Protein AF-A0A0R1XTF1-F1 (afdb_monomer)

Secondary structure (DSSP, 8-state):
--EEEHHHHHHHHHTT-SEEEEEEEEHHHHHHH-HHHHHHHHHHHHHHHHHTT--EEEEEEEESSS-EEEEEEEESSS--GGGGGGGGGTS-TT-EEE-EEEEEEEETTTSTTSEEEEEEEEHHHHHH-HHHHHHHHHHHHHHHHHHHHHTTTHHHHHHHHHHHHHHHHHHHHT------------------------------------------------------------------------

Foldseek 3Di:
DLKDQLLVLLVCLVVVVAAEAEDEDEPVCCVVVNPLVVCVVVLVSCLVCLVVSGWYWHWYFYDDLWTKIKIKTWDQDQDDSVVSVCCVVPDDNRDMGFIWIKIWMATQQLALVSIDIDTLGTSVCCVVPVPSSSVSNRVVVRVSSVRCVVCRCVSVVVNVVVVVVVVVVVVVVVDDDDDDDDDDDDDDDDDDDDDDDDDDDDDDDDDDDDDDDDDDDDDDDDDDDDDDDDDDDDDDDDDDDDDDDD

Mean predicted aligned error: 17.08 Å

Sequence (246 aa):
MMDIKVQDFVDRIEANTYTHFEATKSDAVANKDGIEALLTPALAAISEAVATGHLAQAKLVLTGKANVVYRLETGVVNLPFENTKKVFQFYDLEETVPVRIYLITEAEDLNASGFRIDEMGTADDLMTNEAAVAAKINAQASEQWTYVNAHLGEVAAAKEKAAAAFKAKQAAAKKTPAKKTTAKRTTTRRKATARKATTAAKKTTTAAAKRTTTAKKPTTAATKRSTAAKKTTTTRRTTAAKKSTN

Nearest PDB structures (foldseek):
  8sbm-assembly2_B  TM=3.461E-01  e=1.844E-01  Mycobacterium tuberculosis
  8sbm-assembly1_A  TM=3.530E-01  e=2.792E-01  Mycobacterium tuberculosis
  3zxo-assembly1_A  TM=2.551E-01  e=1.957E-01  Mycobacterium tuberculosis H37Rv
  4r3a-assembly2_B  TM=2.372E-01  e=5.086E+00  Erythrobacter litoralis HTCC2594

Radius of gyration: 35.21 Å; Cα contacts (8 Å, |Δi|>4): 294; chains: 1; bounding box: 86×88×100 Å

Organism: NCBI:txid1423734

pLDDT: mean 72.95, std 24.66, range [28.72, 95.81]

Solvent-accessible surface area (backbone atoms only — not comparable to full-atom values): 15444 Å² total; per-residue (Å²): 124,56,62,41,40,42,45,59,54,43,52,30,59,77,66,65,61,50,51,80,44,79,47,80,48,43,37,71,52,38,75,71,66,35,53,49,64,69,43,46,67,40,51,50,53,43,51,54,23,49,77,70,75,44,43,27,40,22,36,41,38,30,43,65,94,61,53,38,36,44,33,40,34,57,28,79,57,104,59,59,78,94,49,43,89,54,47,69,83,79,44,58,55,87,40,73,45,60,33,25,34,33,44,35,41,36,23,63,36,68,43,100,80,19,63,50,76,45,82,58,46,41,44,48,46,41,76,74,39,42,68,61,38,52,49,53,47,36,52,51,52,44,52,49,50,51,49,28,67,74,33,65,62,51,44,52,53,49,50,51,54,51,52,50,52,50,52,51,53,55,56,54,71,72,66,72,83,82,81,82,86,78,84,88,84,87,86,76,90,88,81,89,82,85,90,82,90,83,91,86,87,81,89,87,78,90,80,91,81,88,87,91,85,85,87,87,82,81,90,82,86,89,80,85,88,81,86,84,86,82,89,78,91,81,84,88,78,88,81,92,83,85,90,76,89,133

Structure (mmCIF, N/CA/C/O backbone):
data_AF-A0A0R1XTF1-F1
#
_entry.id   AF-A0A0R1XTF1-F1
#
loop_
_atom_site.group_PDB
_atom_site.id
_atom_site.type_symbol
_atom_site.label_atom_id
_atom_site.label_alt_id
_atom_site.label_comp_id
_atom_site.label_asym_id
_atom_site.label_entity_id
_atom_site.label_seq_id
_atom_site.pdbx_PDB_ins_code
_atom_site.Cartn_x
_atom_site.Cartn_y
_atom_site.Cartn_z
_atom_site.occupancy
_atom_site.B_iso_or_equiv
_atom_site.auth_seq_id
_atom_site.auth_comp_id
_atom_site.auth_asym_id
_atom_site.auth_atom_id
_atom_site.pdbx_PDB_model_num
ATOM 1 N N . MET A 1 1 ? -9.728 10.255 12.999 1.00 65.62 1 MET A N 1
ATOM 2 C CA . MET A 1 1 ? -9.157 8.982 13.451 1.00 65.62 1 MET A CA 1
ATOM 3 C C . MET A 1 1 ? -9.980 7.824 12.965 1.00 65.62 1 MET A C 1
ATOM 5 O O . MET A 1 1 ? -11.063 7.560 13.480 1.00 65.62 1 MET A O 1
ATOM 9 N N . MET A 1 2 ? -9.495 7.202 11.890 1.00 86.56 2 MET A N 1
ATOM 10 C CA . MET A 1 2 ? -9.940 5.871 11.494 1.00 86.56 2 MET A CA 1
ATOM 11 C C . MET A 1 2 ? -9.304 4.851 12.442 1.00 86.56 2 MET A C 1
ATOM 13 O O . MET A 1 2 ? -8.162 4.430 12.254 1.00 86.56 2 MET A O 1
ATOM 17 N N . ASP A 1 3 ? -10.071 4.465 13.456 1.00 91.31 3 ASP A N 1
ATOM 18 C CA . ASP A 1 3 ? -9.702 3.426 14.409 1.00 91.31 3 ASP A CA 1
ATOM 19 C C . ASP A 1 3 ? -10.528 2.167 14.151 1.00 91.31 3 ASP A C 1
ATOM 21 O O . ASP A 1 3 ? -11.677 2.231 13.699 1.00 91.31 3 ASP A O 1
ATOM 25 N N . ILE A 1 4 ? -9.951 1.008 14.450 1.00 93.06 4 ILE A N 1
ATOM 26 C CA . ILE A 1 4 ? -10.622 -0.278 14.288 1.00 93.06 4 ILE A CA 1
ATOM 27 C C . ILE A 1 4 ? -10.375 -1.156 15.510 1.00 93.06 4 ILE A C 1
ATOM 29 O O . ILE A 1 4 ? -9.281 -1.177 16.078 1.00 93.06 4 ILE A O 1
ATOM 33 N N . LYS A 1 5 ? -11.408 -1.892 15.924 1.00 94.38 5 LYS A N 1
ATOM 34 C CA . LYS A 1 5 ? -11.250 -2.951 16.917 1.00 94.38 5 LYS A CA 1
ATOM 35 C C . LYS A 1 5 ? -10.380 -4.053 16.316 1.00 94.38 5 LYS A C 1
ATOM 37 O O . LYS A 1 5 ? -10.623 -4.471 15.183 1.00 94.38 5 LYS A O 1
ATOM 42 N N . VAL A 1 6 ? -9.398 -4.549 17.062 1.00 93.06 6 VAL A N 1
ATOM 43 C CA . VAL A 1 6 ? -8.464 -5.569 16.559 1.00 93.06 6 VAL A CA 1
ATOM 44 C C . VAL A 1 6 ? -9.205 -6.823 16.086 1.00 93.06 6 VAL A C 1
ATOM 46 O O . VAL A 1 6 ? -8.893 -7.338 15.015 1.00 93.06 6 VAL A O 1
ATOM 49 N N . GLN A 1 7 ? -10.231 -7.273 16.816 1.00 93.31 7 GLN A N 1
ATOM 50 C CA . GLN A 1 7 ? -11.081 -8.382 16.369 1.00 93.31 7 GLN A CA 1
ATOM 51 C C . GLN A 1 7 ? -11.754 -8.092 15.018 1.00 93.31 7 GLN A C 1
ATOM 53 O O . GLN A 1 7 ? -11.663 -8.908 14.108 1.00 93.31 7 GLN A O 1
ATOM 58 N N . ASP A 1 8 ? -12.364 -6.913 14.853 1.00 93.31 8 ASP A N 1
ATOM 59 C CA . ASP A 1 8 ? -13.045 -6.537 13.608 1.00 93.31 8 ASP A CA 1
ATOM 60 C C . ASP A 1 8 ? -12.066 -6.457 12.429 1.00 93.31 8 ASP A C 1
ATOM 62 O O . ASP A 1 8 ? -12.423 -6.789 11.299 1.00 93.31 8 ASP A O 1
ATOM 66 N N . PHE A 1 9 ? -10.830 -6.015 12.674 1.00 93.62 9 PHE A N 1
ATOM 67 C CA . PHE A 1 9 ? -9.765 -6.025 11.673 1.00 93.62 9 PHE A CA 1
ATOM 68 C C . PHE A 1 9 ? -9.449 -7.452 11.212 1.00 93.62 9 PHE A C 1
ATOM 70 O O . PHE A 1 9 ? -9.419 -7.710 10.006 1.00 93.62 9 PHE A O 1
ATOM 77 N N . VAL A 1 10 ? -9.259 -8.380 12.158 1.00 93.06 10 VAL A N 1
ATOM 78 C CA . VAL A 1 10 ? -9.010 -9.794 11.847 1.00 93.06 10 VAL A CA 1
ATOM 79 C C . VAL A 1 10 ? -10.175 -10.382 11.058 1.00 93.06 10 VAL A C 1
ATOM 81 O O . VAL A 1 10 ? -9.961 -10.937 9.979 1.00 93.06 10 VAL A O 1
ATOM 84 N N . ASP A 1 11 ? -11.402 -10.186 11.537 1.00 93.94 11 ASP A N 1
ATOM 85 C CA . ASP A 1 11 ? -12.607 -10.748 10.927 1.00 93.94 11 ASP A CA 1
ATOM 86 C C . ASP A 1 11 ? -12.827 -10.221 9.503 1.00 93.94 11 ASP A C 1
ATOM 88 O O . ASP A 1 11 ? -13.146 -10.994 8.599 1.00 93.94 11 ASP A O 1
ATOM 92 N N . ARG A 1 12 ? -12.615 -8.918 9.261 1.00 93.19 12 ARG A N 1
ATOM 93 C CA . ARG A 1 12 ? -12.750 -8.325 7.918 1.00 93.19 12 ARG A CA 1
ATOM 94 C C . AR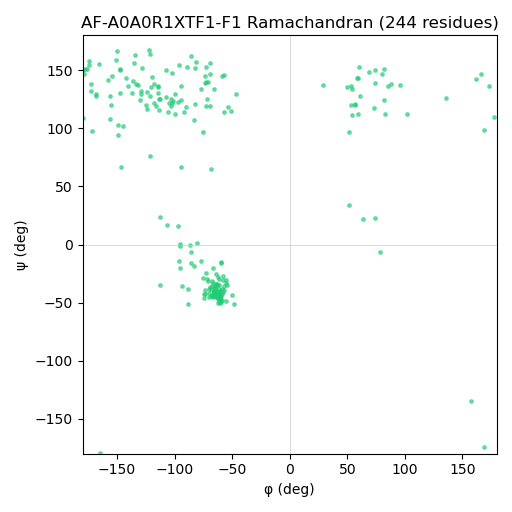G A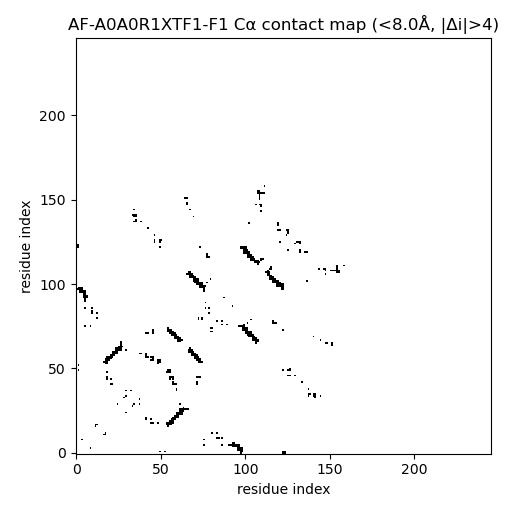 1 12 ? -11.722 -8.875 6.939 1.00 93.19 12 ARG A C 1
ATOM 96 O O . ARG A 1 12 ? -12.066 -9.087 5.778 1.00 93.19 12 ARG A O 1
ATOM 103 N N . ILE A 1 13 ? -10.489 -9.121 7.380 1.00 92.88 13 ILE A N 1
ATOM 104 C CA . ILE A 1 13 ? -9.458 -9.715 6.519 1.00 92.88 13 ILE A CA 1
ATOM 105 C C . ILE A 1 13 ? -9.784 -11.178 6.229 1.00 92.88 13 ILE A C 1
ATOM 107 O O . ILE A 1 13 ? -9.741 -11.587 5.071 1.00 92.88 13 ILE A O 1
ATOM 111 N N . GLU A 1 14 ? -10.182 -11.957 7.237 1.00 91.31 14 GLU A N 1
ATOM 112 C CA . GLU A 1 14 ? -10.575 -13.358 7.038 1.00 91.31 14 GLU A CA 1
ATOM 113 C C . GLU A 1 14 ? -11.816 -13.500 6.145 1.00 91.31 14 GLU A C 1
ATOM 115 O O . GLU A 1 14 ? -11.906 -14.429 5.339 1.00 91.31 14 GLU A O 1
ATOM 120 N N . ALA A 1 15 ? -12.746 -12.549 6.235 1.00 92.44 15 ALA A N 1
ATOM 121 C CA . ALA A 1 15 ? -13.929 -12.472 5.388 1.00 92.44 15 ALA A CA 1
ATOM 122 C C . ALA A 1 15 ? -13.665 -11.858 3.999 1.00 92.44 15 ALA A C 1
ATOM 124 O O . ALA A 1 15 ? -14.612 -11.707 3.227 1.00 92.44 15 ALA A O 1
ATOM 125 N N . ASN A 1 16 ? -12.424 -11.479 3.667 1.00 90.19 16 ASN A N 1
ATOM 126 C CA . ASN A 1 16 ? -12.067 -10.751 2.437 1.00 90.19 16 ASN A CA 1
ATOM 127 C C . ASN A 1 16 ? -12.915 -9.484 2.207 1.00 90.19 16 ASN A C 1
ATOM 129 O O . ASN A 1 16 ? -13.259 -9.130 1.081 1.00 90.19 16 ASN A O 1
ATOM 133 N N . THR A 1 17 ? -13.297 -8.809 3.291 1.00 90.88 17 THR A N 1
ATOM 134 C CA . THR A 1 17 ? -14.112 -7.588 3.279 1.00 90.88 17 THR A CA 1
ATOM 135 C C . THR A 1 17 ? -13.202 -6.361 3.317 1.00 90.88 17 THR A C 1
ATOM 137 O O . THR A 1 17 ? -13.141 -5.624 4.304 1.00 90.88 17 THR A O 1
ATOM 140 N N . TYR A 1 18 ? -12.455 -6.171 2.233 1.00 91.88 18 TYR A N 1
ATOM 141 C CA . TYR A 1 18 ? -11.556 -5.041 2.020 1.00 91.88 18 TYR A CA 1
ATOM 142 C C . TYR A 1 18 ? -11.440 -4.730 0.523 1.00 91.88 18 TYR A C 1
ATOM 144 O O . TYR A 1 18 ? -11.726 -5.575 -0.326 1.00 91.88 18 TYR A O 1
ATOM 152 N N . THR A 1 19 ? -11.036 -3.508 0.187 1.00 92.38 19 THR A N 1
ATOM 153 C CA . THR A 1 19 ? -10.822 -3.093 -1.202 1.00 92.38 19 THR A CA 1
ATOM 154 C C . THR A 1 19 ? -9.572 -3.768 -1.753 1.00 92.38 19 THR A C 1
ATOM 156 O O . THR A 1 19 ? -8.495 -3.630 -1.176 1.00 92.38 19 THR A O 1
ATOM 159 N N . HIS A 1 20 ? -9.705 -4.475 -2.877 1.00 93.25 20 HIS A N 1
ATOM 160 C CA . HIS A 1 20 ? -8.584 -5.108 -3.574 1.00 93.25 20 HIS A CA 1
ATOM 161 C C . HIS A 1 20 ? -8.266 -4.361 -4.864 1.00 93.25 20 HIS A C 1
ATOM 163 O O . HIS A 1 20 ? -9.136 -4.181 -5.718 1.00 93.25 20 HIS A O 1
ATOM 169 N N . PHE A 1 21 ? -7.009 -3.973 -5.028 1.00 93.19 21 PHE A N 1
ATOM 170 C CA . PHE A 1 21 ? -6.468 -3.481 -6.288 1.00 93.19 21 PHE A CA 1
ATOM 171 C C . PHE A 1 21 ? -5.267 -4.340 -6.668 1.00 93.19 21 PHE A C 1
ATOM 173 O O . PHE A 1 21 ? -4.373 -4.552 -5.855 1.00 93.19 21 PHE A O 1
ATOM 180 N N . GLU A 1 22 ? -5.210 -4.817 -7.907 1.00 94.12 22 GLU A N 1
ATOM 181 C CA . GLU A 1 22 ? -4.043 -5.535 -8.411 1.00 94.12 22 GLU A CA 1
ATOM 182 C C . GLU A 1 22 ? -3.710 -5.085 -9.827 1.00 94.12 22 GLU A C 1
ATOM 184 O O . GLU A 1 22 ? -4.567 -5.035 -10.709 1.00 94.12 22 GLU A O 1
ATOM 189 N N . ALA A 1 23 ? -2.440 -4.762 -10.043 1.00 91.56 23 ALA A N 1
ATOM 190 C CA . ALA A 1 23 ? -1.900 -4.420 -11.342 1.00 91.56 23 ALA A CA 1
ATOM 191 C C . ALA A 1 23 ? -0.614 -5.204 -11.587 1.00 91.56 23 ALA A C 1
ATOM 193 O O . ALA A 1 23 ? 0.256 -5.297 -10.724 1.00 91.56 23 ALA A O 1
ATOM 194 N N . THR A 1 24 ? -0.463 -5.725 -12.800 1.00 93.75 24 THR A N 1
ATOM 195 C CA . THR A 1 24 ? 0.790 -6.322 -13.264 1.00 93.75 24 THR A CA 1
ATOM 196 C C . THR A 1 24 ? 1.350 -5.484 -14.401 1.00 93.75 24 THR A C 1
ATOM 198 O O . THR A 1 24 ? 0.631 -5.134 -15.342 1.00 93.75 24 THR A O 1
ATOM 201 N N . LYS A 1 25 ? 2.629 -5.130 -14.303 1.00 91.81 25 LYS A N 1
ATOM 202 C CA . LYS A 1 25 ? 3.371 -4.346 -15.295 1.00 91.81 25 LYS A CA 1
ATOM 203 C C . LYS A 1 25 ? 4.728 -5.001 -15.547 1.00 91.81 25 LYS A C 1
ATOM 205 O O . LYS A 1 25 ? 5.181 -5.846 -14.775 1.00 91.81 25 LYS A O 1
ATOM 210 N N . SER A 1 26 ? 5.373 -4.632 -16.647 1.00 89.62 26 SER A N 1
ATOM 211 C CA . SER A 1 26 ? 6.742 -5.065 -16.923 1.00 89.62 26 SER A CA 1
ATOM 212 C C . SER A 1 26 ? 7.761 -4.085 -16.342 1.00 89.62 26 SER A C 1
ATOM 214 O O . SER A 1 26 ? 7.500 -2.882 -16.257 1.00 89.62 26 SER A O 1
ATOM 216 N N . ASP A 1 27 ? 8.954 -4.579 -16.024 1.00 85.62 27 ASP A N 1
ATOM 217 C CA . ASP A 1 27 ? 10.107 -3.764 -15.615 1.00 85.62 27 ASP A CA 1
ATOM 218 C C . ASP A 1 27 ? 10.459 -2.664 -16.637 1.00 85.62 27 ASP A C 1
ATOM 220 O O . ASP A 1 27 ? 10.805 -1.545 -16.266 1.00 85.62 27 ASP A O 1
ATOM 224 N N . ALA A 1 28 ? 10.292 -2.936 -17.933 1.00 85.69 28 ALA A N 1
ATOM 225 C CA . ALA A 1 28 ? 10.510 -1.964 -19.001 1.00 85.69 28 ALA A CA 1
ATOM 226 C C . ALA A 1 28 ? 9.573 -0.749 -18.898 1.00 85.69 28 ALA A C 1
ATOM 228 O O . ALA A 1 28 ? 9.982 0.367 -19.213 1.00 85.69 28 ALA A O 1
ATOM 229 N N . VAL A 1 29 ? 8.333 -0.956 -18.437 1.00 85.88 29 VAL A N 1
ATOM 230 C CA . VAL A 1 29 ? 7.366 0.130 -18.221 1.00 85.88 29 VAL A CA 1
ATOM 231 C C . VAL A 1 29 ? 7.765 0.920 -16.980 1.00 85.88 29 VAL A C 1
ATOM 233 O O . VAL A 1 29 ? 7.800 2.143 -17.031 1.00 85.88 29 VAL A O 1
ATOM 236 N N . ALA A 1 30 ? 8.167 0.240 -15.903 1.00 85.38 30 ALA A N 1
ATOM 237 C CA . ALA A 1 30 ? 8.673 0.896 -14.697 1.00 85.38 30 ALA A CA 1
ATOM 238 C C . ALA A 1 30 ? 9.914 1.768 -14.966 1.00 85.38 30 ALA A C 1
ATOM 240 O O . ALA A 1 30 ? 10.015 2.870 -14.435 1.00 85.38 30 ALA A O 1
ATOM 241 N N . ASN A 1 31 ? 10.824 1.321 -15.834 1.00 84.31 31 ASN A N 1
ATOM 242 C CA . ASN A 1 31 ? 12.019 2.083 -16.210 1.00 84.31 31 ASN A CA 1
ATOM 243 C C . ASN A 1 31 ? 11.725 3.287 -17.118 1.00 84.31 31 ASN A C 1
ATOM 245 O O . ASN A 1 31 ? 12.517 4.225 -17.155 1.00 84.31 31 ASN A O 1
ATOM 249 N N . LYS A 1 32 ? 10.619 3.255 -17.869 1.00 87.62 32 LYS A N 1
ATOM 250 C CA . LYS A 1 32 ? 10.216 4.338 -18.775 1.00 87.62 32 LYS A CA 1
ATOM 251 C C . LYS A 1 32 ? 9.358 5.382 -18.062 1.00 87.62 32 LYS A C 1
ATOM 253 O O . LYS A 1 32 ? 9.642 6.571 -18.166 1.00 87.62 32 LYS A O 1
ATOM 258 N N . ASP A 1 33 ? 8.315 4.925 -17.377 1.00 86.56 33 ASP A N 1
ATOM 259 C CA . ASP A 1 33 ? 7.262 5.778 -16.818 1.00 86.56 33 ASP A CA 1
ATOM 260 C C . ASP A 1 33 ? 7.517 6.115 -15.338 1.00 86.56 33 ASP A C 1
ATOM 262 O O . ASP A 1 33 ? 6.913 7.039 -14.796 1.00 86.56 33 ASP A O 1
ATOM 266 N N . GLY A 1 34 ? 8.433 5.392 -14.687 1.00 86.81 34 GLY A N 1
ATOM 267 C CA . GLY A 1 34 ? 8.727 5.519 -13.264 1.00 86.81 34 GLY A CA 1
ATOM 268 C C . GLY A 1 34 ? 7.745 4.743 -12.383 1.00 86.81 34 GLY A C 1
ATOM 269 O O . GLY A 1 34 ? 6.575 4.545 -12.710 1.00 86.81 34 GLY A O 1
ATOM 270 N N . ILE A 1 35 ? 8.223 4.309 -11.216 1.00 88.94 35 ILE A N 1
ATOM 271 C CA . ILE A 1 35 ? 7.420 3.552 -10.240 1.00 88.94 35 ILE A CA 1
ATOM 272 C C . ILE A 1 35 ? 6.265 4.388 -9.683 1.00 88.94 35 ILE A C 1
ATOM 274 O O . ILE A 1 35 ? 5.176 3.871 -9.449 1.00 88.94 35 ILE A O 1
ATOM 278 N N . GLU A 1 36 ? 6.479 5.690 -9.530 1.00 88.88 36 GLU A N 1
ATOM 279 C CA . GLU A 1 36 ? 5.507 6.635 -8.972 1.00 88.88 36 GLU A CA 1
ATOM 280 C C . GLU A 1 36 ? 4.224 6.698 -9.820 1.00 88.88 36 GLU A C 1
ATOM 282 O O . GLU A 1 36 ? 3.105 6.633 -9.300 1.00 88.88 36 GLU A O 1
ATOM 287 N N . ALA A 1 37 ? 4.375 6.727 -11.148 1.00 89.12 37 ALA A N 1
ATOM 288 C CA . ALA A 1 37 ? 3.250 6.704 -12.079 1.00 89.12 37 ALA A CA 1
ATOM 289 C C . ALA A 1 37 ? 2.466 5.384 -11.991 1.00 89.12 37 ALA A C 1
ATOM 291 O O . ALA A 1 37 ? 1.238 5.373 -12.081 1.00 89.12 37 ALA A O 1
ATOM 292 N N . LEU A 1 38 ? 3.162 4.265 -11.761 1.00 89.38 38 LEU A N 1
ATOM 293 C CA . LEU A 1 38 ? 2.540 2.946 -11.629 1.00 89.38 38 LEU A CA 1
ATOM 294 C C . LEU A 1 38 ? 1.829 2.745 -10.287 1.00 89.38 38 LEU A C 1
ATOM 296 O O . LEU A 1 38 ? 0.847 2.002 -10.232 1.00 89.38 38 LEU A O 1
ATOM 300 N N . LEU A 1 39 ? 2.292 3.411 -9.226 1.00 91.19 39 LEU A N 1
ATOM 301 C CA . LEU A 1 39 ? 1.670 3.380 -7.900 1.00 91.19 39 LEU A CA 1
ATOM 302 C C . LEU A 1 39 ? 0.502 4.356 -7.753 1.00 91.19 39 LEU A C 1
ATOM 304 O O . LEU A 1 39 ? -0.337 4.152 -6.883 1.00 91.19 39 LEU A O 1
ATOM 308 N N . THR A 1 40 ? 0.390 5.367 -8.614 1.00 91.88 40 THR A N 1
ATOM 309 C CA . THR A 1 40 ? -0.713 6.344 -8.592 1.00 91.88 40 THR A CA 1
ATOM 310 C C . THR A 1 40 ? -2.114 5.705 -8.486 1.00 91.88 40 THR A C 1
ATOM 312 O O . THR A 1 40 ? -2.858 6.083 -7.581 1.00 91.88 40 THR A O 1
ATOM 315 N N . PRO A 1 41 ? -2.506 4.714 -9.318 1.00 92.38 41 PRO A N 1
ATOM 316 C CA . PRO A 1 41 ? -3.820 4.078 -9.179 1.00 92.38 41 PRO A CA 1
ATOM 317 C C . PRO A 1 41 ? -3.961 3.246 -7.893 1.00 92.38 41 PRO A C 1
ATOM 319 O O . PRO A 1 41 ? -5.051 3.177 -7.332 1.00 92.38 41 PRO A O 1
ATOM 322 N N . ALA A 1 42 ? -2.871 2.649 -7.398 1.00 92.00 42 ALA A N 1
ATOM 323 C CA . ALA A 1 42 ? -2.871 1.922 -6.129 1.00 92.00 42 ALA A CA 1
ATOM 324 C C . ALA A 1 42 ? -3.088 2.875 -4.942 1.00 92.00 42 ALA A C 1
ATOM 326 O O . ALA A 1 42 ? -3.899 2.593 -4.064 1.00 92.00 42 ALA A O 1
ATOM 327 N N . LEU A 1 43 ? -2.414 4.028 -4.946 1.00 92.31 43 LEU A N 1
ATOM 328 C CA . LEU A 1 43 ? -2.576 5.083 -3.945 1.00 92.31 43 LEU A CA 1
ATOM 329 C C . LEU A 1 43 ? -3.999 5.641 -3.934 1.00 92.31 43 LEU A C 1
ATOM 331 O O . LEU A 1 43 ? -4.581 5.772 -2.860 1.00 92.31 43 LEU A O 1
ATOM 335 N N . ALA A 1 44 ? -4.578 5.894 -5.111 1.00 92.56 44 ALA A N 1
ATOM 336 C CA . ALA A 1 44 ? -5.960 6.352 -5.228 1.00 92.56 44 ALA A CA 1
ATOM 337 C C . ALA A 1 44 ? -6.951 5.348 -4.610 1.00 92.56 44 ALA A C 1
ATOM 339 O O . ALA A 1 44 ? -7.837 5.748 -3.861 1.00 92.56 44 ALA A O 1
ATOM 340 N N . ALA A 1 45 ? -6.757 4.044 -4.850 1.00 92.19 45 ALA A N 1
ATOM 341 C CA . ALA A 1 45 ? -7.603 3.000 -4.270 1.00 92.19 45 ALA A CA 1
ATOM 342 C C . ALA A 1 45 ? -7.503 2.934 -2.732 1.00 92.19 45 ALA A C 1
ATOM 344 O O . ALA A 1 45 ? -8.519 2.770 -2.057 1.00 92.19 45 ALA A O 1
ATOM 345 N N . ILE A 1 46 ? -6.296 3.085 -2.167 1.00 93.38 46 ILE A N 1
ATOM 346 C CA . ILE A 1 46 ? -6.108 3.151 -0.707 1.00 93.38 46 ILE A CA 1
ATOM 347 C C . ILE A 1 46 ? -6.747 4.422 -0.134 1.00 93.38 46 ILE A C 1
ATOM 349 O O . ILE A 1 46 ? -7.432 4.350 0.882 1.00 93.38 46 ILE A O 1
ATOM 353 N N . SER A 1 47 ? -6.548 5.569 -0.785 1.00 91.94 47 SER A N 1
ATOM 354 C CA . SER A 1 47 ? -7.100 6.860 -0.362 1.00 91.94 47 SER A CA 1
ATOM 355 C C . SER A 1 47 ? -8.627 6.841 -0.320 1.00 91.94 47 SER A C 1
ATOM 357 O O . SER A 1 47 ? -9.225 7.184 0.701 1.00 91.94 47 SER A O 1
ATOM 359 N N . GLU A 1 48 ? -9.268 6.322 -1.369 1.00 92.06 48 GLU A N 1
ATOM 360 C CA . GLU A 1 48 ? -10.723 6.159 -1.420 1.00 92.06 48 GLU A CA 1
ATOM 361 C C . GLU A 1 48 ? -11.236 5.207 -0.328 1.00 92.06 48 GLU A C 1
ATOM 363 O O . GLU A 1 48 ? -12.234 5.495 0.342 1.00 92.06 48 GLU A O 1
ATOM 368 N N . ALA A 1 49 ? -10.541 4.091 -0.097 1.00 92.12 49 ALA A N 1
ATOM 369 C CA . ALA A 1 49 ? -10.916 3.144 0.948 1.00 92.12 49 ALA A CA 1
ATOM 370 C C . ALA A 1 49 ? -10.792 3.751 2.352 1.00 92.12 49 ALA A C 1
ATOM 372 O O . ALA A 1 49 ? -11.717 3.643 3.155 1.00 92.12 49 ALA A O 1
ATOM 373 N N . VAL A 1 50 ? -9.697 4.460 2.634 1.00 91.25 50 VAL A N 1
ATOM 374 C CA . VAL A 1 50 ? -9.505 5.161 3.910 1.00 91.25 50 VAL A CA 1
ATOM 375 C C . VAL A 1 50 ? -10.574 6.240 4.101 1.00 91.25 50 VAL A C 1
ATOM 377 O O . VAL A 1 50 ? -11.187 6.310 5.166 1.00 91.25 50 VAL A O 1
ATOM 380 N N . ALA A 1 51 ? -10.882 7.021 3.060 1.00 90.00 51 ALA A N 1
ATOM 381 C CA . ALA A 1 51 ? -11.918 8.053 3.109 1.00 90.00 51 ALA A CA 1
ATOM 382 C C . ALA A 1 51 ? -13.326 7.492 3.382 1.00 90.00 51 ALA A C 1
ATOM 384 O O . ALA A 1 51 ? -14.167 8.173 3.970 1.00 90.00 51 ALA A O 1
ATOM 385 N N . THR A 1 52 ? -13.578 6.244 2.983 1.00 89.56 52 THR A N 1
ATOM 386 C CA . THR A 1 52 ? -14.844 5.529 3.210 1.00 89.56 52 THR A CA 1
ATOM 387 C C . THR A 1 52 ? -14.832 4.641 4.462 1.00 89.56 52 THR A C 1
ATOM 389 O O . THR A 1 52 ? -15.846 4.022 4.785 1.00 89.56 52 THR A O 1
ATOM 392 N N . GLY A 1 53 ? -13.724 4.602 5.213 1.00 88.19 53 GLY A N 1
ATOM 393 C CA . GLY A 1 53 ? -13.586 3.796 6.432 1.00 88.19 53 GLY A CA 1
ATOM 394 C C . GLY A 1 53 ? -13.433 2.290 6.177 1.00 88.19 53 GLY A C 1
ATOM 395 O O . GLY A 1 53 ? -13.724 1.471 7.058 1.00 88.19 53 GLY A O 1
ATOM 396 N N . HIS A 1 54 ? -12.986 1.910 4.981 1.00 89.94 54 HIS A N 1
ATOM 397 C CA . HIS A 1 54 ? -12.735 0.533 4.570 1.00 89.94 54 HIS A CA 1
ATOM 398 C C . HIS A 1 54 ? -11.241 0.190 4.600 1.00 89.94 54 HIS A C 1
ATOM 400 O O . HIS A 1 54 ? -10.378 1.026 4.346 1.00 89.94 54 HIS A O 1
ATOM 406 N N . LEU A 1 55 ? -10.936 -1.073 4.911 1.00 94.00 55 LEU A N 1
ATOM 407 C CA . LEU A 1 55 ? -9.584 -1.609 4.754 1.00 94.00 55 LEU A CA 1
ATOM 408 C C . LEU A 1 55 ? -9.289 -1.801 3.266 1.00 94.00 55 LEU A C 1
ATOM 410 O O . LEU A 1 55 ? -10.208 -2.058 2.484 1.00 94.00 55 LEU A O 1
ATOM 414 N N . ALA A 1 56 ? -8.020 -1.730 2.881 1.00 94.44 56 ALA A N 1
ATOM 415 C CA . ALA A 1 56 ? -7.606 -1.927 1.505 1.00 94.44 56 ALA A CA 1
ATOM 416 C C . ALA A 1 56 ? -6.229 -2.577 1.372 1.00 94.44 56 ALA A C 1
ATOM 418 O O . ALA A 1 56 ? -5.339 -2.395 2.205 1.00 94.44 56 ALA A O 1
ATOM 419 N N . GLN A 1 57 ? -6.084 -3.309 0.273 1.00 95.38 57 GLN A N 1
ATOM 420 C CA . GLN A 1 57 ? -4.850 -3.893 -0.219 1.00 95.38 57 GLN A CA 1
ATOM 421 C C . GLN A 1 57 ? -4.709 -3.527 -1.699 1.00 95.38 57 GLN A C 1
ATOM 423 O O . GLN A 1 57 ? -5.584 -3.821 -2.514 1.00 95.38 57 GLN A O 1
ATOM 428 N N . ALA A 1 58 ? -3.593 -2.904 -2.055 1.00 94.94 58 ALA A N 1
ATOM 429 C CA . ALA A 1 58 ? -3.258 -2.559 -3.425 1.00 94.94 58 ALA A CA 1
ATOM 430 C C . ALA A 1 58 ? -1.900 -3.157 -3.800 1.00 94.94 58 ALA A C 1
ATOM 432 O O . ALA A 1 58 ? -0.874 -2.817 -3.218 1.00 94.94 58 ALA A O 1
ATOM 433 N N . LYS A 1 59 ? -1.889 -4.059 -4.778 1.00 95.06 59 LYS A N 1
ATOM 434 C CA . LYS A 1 59 ? -0.728 -4.838 -5.202 1.00 95.06 59 LYS A CA 1
ATOM 435 C C . LYS A 1 59 ? -0.283 -4.433 -6.605 1.00 95.06 59 LYS A C 1
ATOM 437 O O . LYS A 1 59 ? -1.049 -4.508 -7.561 1.00 95.06 59 LYS A O 1
ATOM 442 N N . LEU A 1 60 ? 0.980 -4.057 -6.744 1.00 93.81 60 LEU A N 1
ATOM 443 C CA . LEU A 1 60 ? 1.653 -3.820 -8.014 1.00 93.81 60 LEU A CA 1
ATOM 444 C C . LEU A 1 60 ? 2.749 -4.872 -8.196 1.00 93.81 60 LEU A C 1
ATOM 446 O O . LEU A 1 60 ? 3.719 -4.912 -7.444 1.00 93.81 60 LEU A O 1
ATOM 450 N N . VAL A 1 61 ? 2.599 -5.715 -9.212 1.00 93.81 61 VAL A N 1
ATOM 451 C CA . VAL A 1 61 ? 3.578 -6.737 -9.589 1.00 93.81 61 VAL A CA 1
ATOM 452 C C . VAL A 1 61 ? 4.363 -6.248 -10.800 1.00 93.81 61 VAL A C 1
ATOM 454 O O . VAL A 1 61 ? 3.783 -5.988 -11.855 1.00 93.81 61 VAL A O 1
ATOM 457 N N . LEU A 1 62 ? 5.679 -6.157 -10.661 1.00 91.12 62 LEU A N 1
ATOM 458 C CA . LEU A 1 62 ? 6.615 -5.879 -11.742 1.00 91.12 62 LEU A CA 1
ATOM 459 C C . LEU A 1 62 ? 7.306 -7.173 -12.148 1.00 91.12 62 LEU A C 1
ATOM 461 O O . LEU A 1 62 ? 7.888 -7.865 -11.314 1.00 91.12 62 LEU A O 1
ATOM 465 N N . THR A 1 63 ? 7.221 -7.495 -13.435 1.00 89.00 63 THR A N 1
ATOM 466 C CA . THR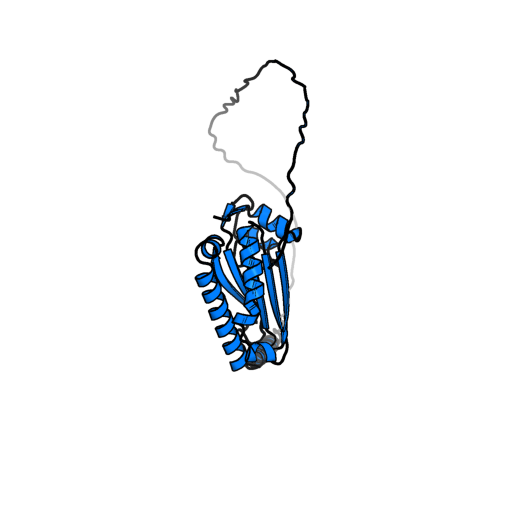 A 1 63 ? 7.801 -8.713 -14.014 1.00 89.00 63 THR A CA 1
ATOM 467 C C . THR A 1 63 ? 8.856 -8.369 -15.056 1.00 89.00 63 THR A C 1
ATOM 469 O O . THR A 1 63 ? 8.665 -7.454 -15.861 1.00 89.00 63 THR A O 1
ATOM 472 N N . GLY A 1 64 ? 9.972 -9.096 -15.056 1.00 83.69 64 GLY A N 1
ATOM 473 C CA . GLY A 1 64 ? 11.053 -8.883 -16.016 1.00 83.69 64 GLY A CA 1
ATOM 474 C C . GLY A 1 64 ? 12.393 -9.406 -15.515 1.00 83.69 64 GLY A C 1
ATOM 475 O O . GLY A 1 64 ? 12.467 -10.521 -15.001 1.00 83.69 64 GLY A O 1
ATOM 476 N N . LYS A 1 65 ? 13.456 -8.611 -15.676 1.00 79.44 65 LYS A N 1
ATOM 477 C CA . LYS A 1 65 ? 14.793 -8.922 -15.145 1.00 79.44 65 LYS A CA 1
ATOM 478 C C . LYS A 1 65 ? 14.812 -8.855 -13.620 1.00 79.44 65 LYS A C 1
ATOM 480 O O . LYS A 1 65 ? 15.349 -9.754 -12.986 1.00 79.44 65 LYS A O 1
ATOM 485 N N . ALA A 1 66 ? 14.200 -7.813 -13.060 1.00 78.12 66 ALA A N 1
ATOM 486 C CA . ALA A 1 66 ? 13.915 -7.691 -11.638 1.00 78.12 66 ALA A CA 1
ATOM 487 C C . ALA A 1 66 ? 12.431 -7.992 -11.408 1.00 78.12 66 ALA A C 1
ATOM 489 O O . ALA A 1 66 ? 11.568 -7.286 -11.933 1.00 78.12 66 ALA A O 1
ATOM 490 N N . ASN A 1 67 ? 12.131 -9.028 -10.624 1.00 87.81 67 ASN A N 1
ATOM 491 C CA . ASN A 1 67 ? 10.768 -9.285 -10.168 1.00 87.81 67 ASN A CA 1
ATOM 492 C C . ASN A 1 67 ? 10.570 -8.592 -8.822 1.00 87.81 67 ASN A C 1
ATOM 494 O O . ASN A 1 67 ? 11.214 -8.957 -7.837 1.00 87.81 67 ASN A O 1
ATOM 498 N N . VAL A 1 68 ? 9.699 -7.584 -8.800 1.00 91.44 68 VAL A N 1
ATOM 499 C CA . VAL A 1 68 ? 9.416 -6.777 -7.607 1.00 91.44 68 VAL A CA 1
ATOM 500 C C . VAL A 1 68 ? 7.914 -6.709 -7.397 1.00 91.44 68 VAL A C 1
ATOM 502 O O . VAL A 1 68 ? 7.162 -6.425 -8.327 1.00 91.44 68 VAL A O 1
ATOM 505 N N . VAL A 1 69 ? 7.466 -6.956 -6.174 1.00 93.94 69 VAL A N 1
ATOM 506 C CA . VAL A 1 69 ? 6.068 -6.820 -5.771 1.00 93.94 69 VAL A CA 1
ATOM 507 C C . VAL A 1 69 ? 5.980 -5.720 -4.730 1.00 93.94 69 VAL A C 1
ATOM 509 O O . VAL A 1 69 ? 6.560 -5.841 -3.657 1.00 93.94 69 VAL A O 1
ATOM 512 N N . TYR A 1 70 ? 5.222 -4.673 -5.031 1.00 94.06 70 TYR A N 1
ATOM 513 C CA . TYR A 1 70 ? 4.816 -3.668 -4.056 1.00 94.06 70 TYR A CA 1
ATOM 514 C C . TYR A 1 70 ? 3.388 -3.969 -3.609 1.00 94.06 70 TYR A C 1
ATOM 516 O O . TYR A 1 70 ? 2.499 -4.149 -4.441 1.00 94.06 70 TYR A O 1
ATOM 524 N N . ARG A 1 71 ? 3.143 -4.016 -2.305 1.00 95.38 71 ARG A N 1
ATOM 525 C CA . ARG A 1 71 ? 1.813 -4.113 -1.703 1.00 95.38 71 ARG A CA 1
ATOM 526 C C . ARG A 1 71 ? 1.625 -2.967 -0.725 1.00 95.38 71 ARG A C 1
ATOM 528 O O . ARG A 1 71 ? 2.373 -2.841 0.234 1.00 95.38 71 ARG A O 1
ATOM 535 N N . LEU A 1 72 ? 0.624 -2.138 -0.970 1.00 95.00 72 LEU A N 1
ATOM 536 C CA . LEU A 1 72 ? 0.141 -1.148 -0.023 1.00 95.00 72 LEU A CA 1
ATOM 537 C C . LEU A 1 72 ? -1.031 -1.749 0.740 1.00 95.00 72 LEU A C 1
ATOM 539 O O . LEU A 1 72 ? -1.992 -2.201 0.124 1.00 95.00 72 LEU A O 1
ATOM 543 N N . GLU A 1 73 ? -0.950 -1.768 2.064 1.00 95.00 73 GLU A N 1
ATOM 544 C CA . GLU A 1 73 ? -1.961 -2.378 2.929 1.00 95.00 73 GLU A CA 1
ATOM 545 C C . GLU A 1 73 ? -2.327 -1.444 4.082 1.00 95.00 73 GLU A C 1
ATOM 547 O O . GLU A 1 73 ? -1.457 -0.830 4.706 1.00 95.00 73 GLU A O 1
ATOM 552 N N . THR A 1 74 ? -3.620 -1.354 4.395 1.00 94.12 74 THR A N 1
ATOM 553 C CA . THR A 1 74 ? -4.095 -0.697 5.620 1.00 94.12 74 THR A CA 1
ATOM 554 C C . THR A 1 74 ? -4.020 -1.675 6.790 1.00 94.12 74 THR A C 1
ATOM 556 O O . THR A 1 74 ? -4.834 -2.590 6.870 1.00 94.12 74 THR A O 1
ATOM 559 N N . GLY A 1 75 ? -3.084 -1.503 7.712 1.00 93.38 75 GLY A N 1
ATOM 560 C CA . GLY A 1 75 ? -2.865 -2.420 8.831 1.00 93.38 75 GLY A CA 1
ATOM 561 C C . GLY A 1 75 ? -2.985 -1.744 10.189 1.00 93.38 75 GLY A C 1
ATOM 562 O O . GLY A 1 75 ? -2.967 -0.525 10.300 1.00 93.38 75 GLY A O 1
ATOM 563 N N . VAL A 1 76 ? -3.056 -2.549 11.244 1.00 93.12 76 VAL A N 1
ATOM 564 C CA . VAL A 1 76 ? -2.956 -2.062 12.634 1.00 93.12 76 VAL A CA 1
ATOM 565 C C . VAL A 1 76 ? -1.537 -2.173 13.196 1.00 93.12 76 VAL A C 1
ATOM 567 O O . VAL A 1 76 ? -1.184 -1.506 14.162 1.00 93.12 76 VAL A O 1
ATOM 570 N N . VAL A 1 77 ? -0.716 -3.027 12.588 1.00 92.75 77 VAL A N 1
ATOM 571 C CA . VAL A 1 77 ? 0.659 -3.329 12.990 1.00 92.75 77 VAL A CA 1
ATOM 572 C C . VAL A 1 77 ? 1.466 -3.701 11.753 1.00 92.75 77 VAL A C 1
ATOM 574 O O . VAL A 1 77 ? 0.897 -4.004 10.705 1.00 92.75 77 VAL A O 1
ATOM 577 N N . ASN A 1 78 ? 2.789 -3.727 11.893 1.00 92.31 78 ASN A N 1
ATOM 578 C CA . ASN A 1 78 ? 3.737 -4.147 10.870 1.00 92.31 78 ASN A CA 1
ATOM 579 C C . ASN A 1 78 ? 3.669 -5.665 10.569 1.00 92.31 78 ASN A C 1
ATOM 581 O O . ASN A 1 78 ? 4.599 -6.424 10.853 1.00 92.31 78 ASN A O 1
ATOM 585 N N . LEU A 1 79 ? 2.535 -6.116 10.039 1.00 91.00 79 LEU A N 1
ATOM 586 C CA . LEU A 1 79 ? 2.256 -7.479 9.602 1.00 91.00 79 LEU A CA 1
ATOM 587 C C . LEU A 1 79 ? 1.449 -7.420 8.298 1.00 91.00 79 LEU A C 1
ATOM 589 O O . LEU A 1 79 ? 0.488 -6.655 8.226 1.00 91.00 79 LEU A O 1
ATOM 593 N N . PRO A 1 80 ? 1.783 -8.251 7.298 1.00 91.69 80 PRO A N 1
ATOM 594 C CA . PRO A 1 80 ? 0.969 -8.365 6.096 1.00 91.69 80 PRO A CA 1
ATOM 595 C C . PRO A 1 80 ? -0.367 -9.039 6.423 1.00 91.69 80 PRO A C 1
ATOM 597 O O . PRO A 1 80 ? -0.442 -9.845 7.361 1.00 91.69 80 PRO A O 1
ATOM 600 N N . PHE A 1 81 ? -1.387 -8.799 5.598 1.00 91.19 81 PHE A N 1
ATOM 601 C CA . PHE A 1 81 ? -2.729 -9.379 5.770 1.00 91.19 81 PHE A CA 1
ATOM 602 C C . PHE A 1 81 ? -2.715 -10.911 5.842 1.00 91.19 81 PHE A C 1
ATOM 604 O O . PHE A 1 81 ? -3.468 -11.524 6.597 1.00 91.19 81 PHE A O 1
ATOM 611 N N . GLU A 1 82 ? -1.787 -11.547 5.128 1.00 89.31 82 GLU A N 1
ATOM 612 C CA . GLU A 1 82 ? -1.577 -13.000 5.165 1.00 89.31 82 GLU A CA 1
ATOM 613 C C . GLU A 1 82 ? -1.260 -13.529 6.575 1.00 89.31 82 GLU A C 1
ATOM 615 O O . GLU A 1 82 ? -1.545 -14.680 6.909 1.00 89.31 82 GLU A O 1
ATOM 620 N N . ASN A 1 83 ? -0.673 -12.683 7.424 1.00 91.25 83 ASN A N 1
ATOM 621 C CA . ASN A 1 83 ? -0.291 -13.001 8.794 1.00 91.25 83 ASN A CA 1
ATOM 622 C C . ASN A 1 83 ? -1.204 -12.339 9.838 1.00 91.25 83 ASN A C 1
ATOM 624 O O . ASN A 1 83 ? -0.841 -12.317 11.015 1.00 91.25 83 ASN A O 1
ATOM 628 N N . THR A 1 84 ? -2.394 -11.864 9.458 1.00 90.69 84 THR A N 1
ATOM 629 C CA . THR A 1 84 ? -3.348 -11.204 10.370 1.00 90.69 84 THR A CA 1
ATOM 630 C C . THR A 1 84 ? -3.707 -12.054 11.588 1.00 90.69 84 THR A C 1
ATOM 632 O O . THR A 1 84 ? -3.864 -11.539 12.693 1.00 90.69 84 THR A O 1
ATOM 635 N N . LYS A 1 85 ? -3.695 -13.383 11.450 1.00 89.50 85 LYS A N 1
ATOM 636 C CA . LYS A 1 85 ? -3.872 -14.302 12.582 1.00 89.50 85 LYS A CA 1
ATOM 637 C C . LYS A 1 85 ? -2.822 -14.152 13.675 1.00 89.50 85 LYS A C 1
ATOM 639 O O . LYS A 1 85 ? -3.035 -14.699 14.736 1.00 89.50 85 LYS A O 1
ATOM 644 N N . LYS A 1 86 ? -1.693 -13.475 13.456 1.00 92.19 86 LYS A N 1
ATOM 645 C CA . LYS A 1 86 ? -0.647 -13.249 14.471 1.00 92.19 86 LYS A CA 1
ATOM 646 C C . LYS A 1 86 ? -0.789 -11.905 15.186 1.00 92.19 86 LYS A C 1
ATOM 648 O O . LYS A 1 86 ? -0.001 -11.632 16.085 1.00 92.19 86 LYS A O 1
ATOM 653 N N . VAL A 1 87 ? -1.781 -11.086 14.831 1.00 90.00 87 VAL A N 1
ATOM 654 C CA . VAL A 1 87 ? -1.987 -9.753 15.426 1.00 90.00 87 VAL A CA 1
ATOM 655 C C . VAL A 1 87 ? -2.255 -9.830 16.933 1.00 90.00 87 VAL A C 1
ATOM 657 O O . VAL A 1 87 ? -1.801 -8.958 17.666 1.00 90.00 87 VAL A O 1
ATOM 660 N N . PHE A 1 88 ? -2.856 -10.920 17.425 1.00 89.50 88 PHE A N 1
ATOM 661 C CA . PHE A 1 88 ? -3.052 -11.155 18.865 1.00 89.50 88 PHE A CA 1
ATOM 662 C C . PHE A 1 88 ? -1.743 -11.214 19.677 1.00 89.50 88 PHE A C 1
ATOM 664 O O . PHE A 1 88 ? -1.771 -11.169 20.901 1.00 89.50 88 PHE A O 1
ATOM 671 N N . GLN A 1 89 ? -0.586 -11.380 19.023 1.00 91.69 89 GLN A N 1
ATOM 672 C CA . GLN A 1 89 ? 0.720 -11.349 19.693 1.00 91.69 89 GLN A CA 1
ATOM 673 C C . GLN A 1 89 ? 1.164 -9.919 20.029 1.00 91.69 89 GLN A C 1
ATOM 675 O O . GLN A 1 89 ? 2.110 -9.745 20.794 1.00 91.69 89 GLN A O 1
ATOM 680 N N . PHE A 1 90 ? 0.506 -8.919 19.437 1.00 91.38 90 PHE A N 1
ATOM 681 C CA . PHE A 1 90 ? 0.840 -7.503 19.558 1.00 91.38 90 PHE A CA 1
ATOM 682 C C . PHE A 1 90 ? -0.231 -6.712 20.307 1.00 91.38 90 PHE A C 1
ATOM 684 O O . PHE A 1 90 ? 0.125 -5.798 21.044 1.00 91.38 90 PHE A O 1
ATOM 691 N N . TYR A 1 91 ? -1.506 -7.072 20.138 1.00 91.75 91 TYR A N 1
ATOM 692 C CA . TYR A 1 91 ? -2.638 -6.368 20.738 1.00 91.75 91 TYR A CA 1
ATOM 693 C C . TYR A 1 91 ? -3.656 -7.320 21.354 1.00 91.75 91 TYR A C 1
ATOM 695 O O . TYR A 1 91 ? -3.805 -8.466 20.913 1.00 91.75 91 TYR A O 1
ATOM 703 N N . ASP A 1 92 ? -4.416 -6.801 22.316 1.00 91.88 92 ASP A N 1
ATOM 704 C CA . ASP A 1 92 ? -5.622 -7.466 22.793 1.00 91.88 92 ASP A CA 1
ATOM 705 C C . ASP A 1 92 ? -6.730 -7.362 21.730 1.00 91.88 92 ASP A C 1
ATOM 707 O O . ASP A 1 92 ? -6.933 -6.324 21.107 1.00 91.88 92 ASP A O 1
ATOM 711 N N . LEU A 1 93 ? -7.498 -8.436 21.522 1.00 89.50 93 LEU A N 1
ATOM 712 C CA . LEU A 1 93 ? -8.552 -8.480 20.489 1.00 89.50 93 LEU A CA 1
ATOM 713 C C . LEU A 1 93 ? -9.689 -7.472 20.736 1.00 89.50 93 LEU A C 1
ATOM 715 O O . LEU A 1 93 ? -10.377 -7.048 19.806 1.00 89.50 93 LEU A O 1
ATOM 719 N N . GLU A 1 94 ? -9.881 -7.089 21.997 1.00 91.25 94 GLU A N 1
ATOM 720 C CA . GLU A 1 94 ? -10.867 -6.096 22.422 1.00 91.25 94 GLU A CA 1
ATOM 721 C C . GLU A 1 94 ? -10.346 -4.653 22.341 1.00 91.25 94 GLU A C 1
ATOM 723 O O . GLU A 1 94 ? -11.117 -3.715 22.542 1.00 91.25 94 GLU A O 1
ATOM 728 N N . GLU A 1 95 ? -9.059 -4.466 22.044 1.00 93.75 95 GLU A N 1
ATOM 729 C CA . GLU A 1 95 ? -8.446 -3.150 21.916 1.00 93.75 95 GLU A CA 1
ATOM 730 C C . GLU A 1 95 ? -8.874 -2.469 20.609 1.00 93.75 95 GLU A C 1
ATOM 732 O O . GLU A 1 95 ? -9.049 -3.108 19.566 1.00 93.75 95 GLU A O 1
ATOM 737 N N . THR A 1 96 ? -9.033 -1.148 20.669 1.00 93.19 96 THR A N 1
ATOM 738 C CA . THR A 1 96 ? -9.266 -0.296 19.501 1.00 93.19 96 THR A CA 1
ATOM 739 C C . THR A 1 96 ? -7.983 0.455 19.198 1.00 93.19 96 THR A C 1
ATOM 741 O O . THR A 1 96 ? -7.474 1.182 20.051 1.00 93.19 96 THR A O 1
ATOM 744 N N . VAL A 1 97 ? -7.473 0.280 17.984 1.00 93.44 97 VAL A N 1
ATOM 745 C CA . VAL A 1 97 ? -6.167 0.791 17.563 1.00 93.44 97 VAL A CA 1
ATOM 746 C C . VAL A 1 97 ? -6.290 1.586 16.262 1.00 93.44 97 VAL A C 1
ATOM 748 O O . VAL A 1 97 ? -7.182 1.307 15.452 1.00 93.44 97 VAL A O 1
ATOM 751 N N . PRO A 1 98 ? -5.404 2.570 16.036 1.00 93.12 98 PRO A N 1
ATOM 752 C CA . PRO A 1 98 ? -5.442 3.375 14.827 1.00 93.12 98 PRO A CA 1
ATOM 753 C C . PRO A 1 98 ? -5.002 2.576 13.603 1.00 93.12 98 PRO A C 1
ATOM 755 O O . PRO A 1 98 ? -4.028 1.817 13.652 1.00 93.12 98 PRO A O 1
ATOM 758 N N . VAL A 1 99 ? -5.689 2.795 12.483 1.00 94.31 99 VAL A N 1
ATOM 759 C CA . VAL A 1 99 ? -5.315 2.212 11.191 1.00 94.31 99 VAL A CA 1
ATOM 760 C C . VAL A 1 99 ? -4.127 2.976 10.603 1.00 94.31 99 VAL A C 1
ATOM 762 O O . VAL A 1 99 ? -4.088 4.209 10.579 1.00 94.31 99 VAL A O 1
ATOM 765 N N . ARG A 1 100 ? -3.141 2.227 10.119 1.00 94.88 100 ARG A N 1
ATOM 766 C CA . ARG A 1 100 ? -1.895 2.693 9.505 1.00 94.88 100 ARG A CA 1
ATOM 767 C C . ARG A 1 100 ? -1.764 2.152 8.092 1.00 94.88 100 ARG A C 1
ATOM 769 O O . ARG A 1 100 ? -2.450 1.211 7.707 1.00 94.88 100 ARG A O 1
ATOM 776 N N . ILE A 1 101 ? -0.875 2.752 7.316 1.00 93.94 101 ILE A N 1
ATOM 777 C CA . ILE A 1 101 ? -0.602 2.375 5.932 1.00 93.94 101 ILE A CA 1
ATOM 778 C C . ILE A 1 101 ? 0.812 1.820 5.868 1.00 93.94 101 ILE A C 1
ATOM 780 O O . ILE A 1 101 ? 1.770 2.492 6.259 1.00 93.94 101 ILE A O 1
ATOM 784 N N . TYR A 1 102 ? 0.933 0.605 5.349 1.00 95.81 102 TYR A N 1
ATOM 785 C CA . TYR A 1 102 ? 2.194 -0.103 5.199 1.00 95.81 102 TYR A CA 1
ATOM 786 C C . TYR A 1 102 ? 2.518 -0.309 3.723 1.00 95.81 102 TYR A C 1
ATOM 788 O O . TYR A 1 102 ? 1.652 -0.695 2.940 1.00 95.81 102 TYR A O 1
ATOM 796 N N . LEU A 1 103 ? 3.777 -0.068 3.360 1.00 95.56 103 LEU A N 1
ATOM 797 C CA . LEU A 1 103 ? 4.357 -0.468 2.085 1.00 95.56 103 LEU A CA 1
ATOM 798 C C . LEU A 1 103 ? 5.156 -1.747 2.310 1.00 95.56 103 LEU A C 1
ATOM 800 O O . LEU A 1 103 ? 6.176 -1.742 2.992 1.00 95.56 103 LEU A O 1
ATOM 804 N N . ILE A 1 104 ? 4.681 -2.841 1.739 1.00 94.88 104 ILE A N 1
ATOM 805 C CA . ILE A 1 104 ? 5.339 -4.138 1.738 1.00 94.88 104 ILE A CA 1
ATOM 806 C C . ILE A 1 104 ? 5.995 -4.314 0.374 1.00 94.88 104 ILE A C 1
ATOM 808 O O . ILE A 1 104 ? 5.318 -4.267 -0.652 1.00 94.88 104 ILE A O 1
ATOM 812 N N . THR A 1 105 ? 7.296 -4.559 0.361 1.00 93.19 105 THR A N 1
ATOM 813 C CA . THR A 1 105 ? 8.059 -4.781 -0.865 1.00 93.19 105 THR A CA 1
ATOM 814 C C . THR A 1 105 ? 8.719 -6.143 -0.823 1.00 93.19 105 THR A C 1
ATOM 816 O O . THR A 1 105 ? 9.439 -6.479 0.122 1.00 93.19 105 THR A O 1
ATOM 819 N N . GLU A 1 106 ? 8.497 -6.916 -1.877 1.00 92.75 106 GLU A N 1
ATOM 820 C CA . GLU A 1 106 ? 9.125 -8.213 -2.088 1.00 92.75 106 GLU A CA 1
ATOM 821 C C . GLU A 1 106 ? 9.971 -8.162 -3.351 1.00 92.75 106 GLU A C 1
ATOM 823 O O . GLU A 1 106 ? 9.463 -7.877 -4.434 1.00 92.75 106 GLU A O 1
ATOM 828 N N . ALA A 1 107 ? 11.260 -8.448 -3.222 1.00 89.50 107 ALA A N 1
ATOM 829 C CA . ALA A 1 107 ? 12.145 -8.676 -4.356 1.00 89.50 107 ALA A CA 1
ATOM 830 C C . ALA A 1 107 ? 13.347 -9.490 -3.895 1.00 89.50 107 ALA A C 1
ATOM 832 O O . ALA A 1 107 ? 13.863 -9.259 -2.803 1.00 89.50 107 ALA A O 1
ATOM 833 N N . GLU A 1 108 ? 13.815 -10.418 -4.727 1.00 85.12 108 GLU A N 1
ATOM 834 C CA . GLU A 1 108 ? 14.916 -11.321 -4.374 1.00 85.12 108 GLU A CA 1
ATOM 835 C C . GLU A 1 108 ? 16.190 -10.565 -3.972 1.00 85.12 108 GLU A C 1
ATOM 837 O O . GLU A 1 108 ? 16.835 -10.928 -2.988 1.00 85.12 108 GLU A O 1
ATOM 842 N N . ASP A 1 109 ? 16.479 -9.463 -4.670 1.00 84.56 109 ASP A N 1
ATOM 843 C CA . ASP A 1 109 ? 17.657 -8.632 -4.432 1.00 84.56 109 ASP A CA 1
ATOM 844 C C . ASP A 1 109 ? 17.407 -7.405 -3.541 1.00 84.56 109 ASP A C 1
ATOM 846 O O . ASP A 1 109 ? 18.233 -6.498 -3.479 1.00 84.56 109 ASP A O 1
ATOM 850 N N . LEU A 1 110 ? 16.286 -7.355 -2.811 1.00 83.94 110 LEU A N 1
ATOM 851 C CA . LEU A 1 110 ? 16.018 -6.248 -1.884 1.00 83.94 110 LEU A CA 1
ATOM 852 C C . LEU A 1 110 ? 16.872 -6.336 -0.613 1.00 83.94 110 LEU A C 1
ATOM 854 O O . LEU A 1 110 ? 17.398 -5.341 -0.124 1.00 83.94 110 LEU A O 1
ATOM 858 N N . ASN A 1 111 ? 16.942 -7.532 -0.030 1.00 84.88 111 ASN A N 1
ATOM 859 C CA . ASN A 1 111 ? 17.709 -7.856 1.170 1.00 84.88 111 ASN A CA 1
ATOM 860 C C . ASN A 1 111 ? 17.839 -9.386 1.296 1.00 84.88 111 ASN A C 1
ATOM 862 O O . ASN A 1 111 ? 17.304 -10.139 0.489 1.00 84.88 111 ASN A O 1
ATOM 866 N N . ALA A 1 112 ? 18.501 -9.880 2.347 1.00 80.44 112 ALA A N 1
ATOM 867 C CA . ALA A 1 112 ? 18.693 -11.323 2.540 1.00 80.44 112 ALA A CA 1
ATOM 868 C C . ALA A 1 112 ? 17.377 -12.141 2.609 1.00 80.44 112 ALA A C 1
ATOM 870 O O . ALA A 1 112 ? 17.352 -13.317 2.214 1.00 80.44 112 ALA A O 1
ATOM 871 N N . SER A 1 113 ? 16.288 -11.544 3.113 1.00 85.50 113 SER A N 1
ATOM 872 C CA . SER A 1 113 ? 14.957 -12.167 3.162 1.00 85.50 113 SER A CA 1
ATOM 873 C C . SER A 1 113 ? 14.142 -11.982 1.881 1.00 85.50 113 SER A C 1
ATOM 875 O O . SER A 1 113 ? 13.179 -12.717 1.690 1.00 85.50 113 SER A O 1
ATOM 877 N N . GLY A 1 114 ? 14.527 -11.048 1.014 1.00 87.56 114 GLY A N 1
ATOM 878 C 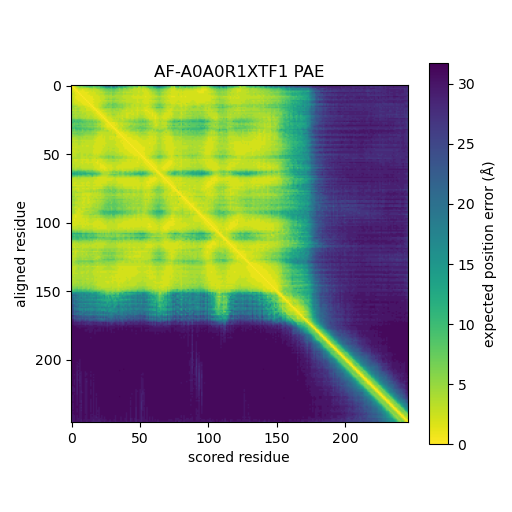CA . GLY A 1 114 ? 13.761 -10.583 -0.137 1.00 87.56 114 GLY A CA 1
ATOM 879 C C . GLY A 1 114 ? 12.436 -9.901 0.219 1.00 87.56 114 GLY A C 1
ATOM 880 O O . GLY A 1 114 ? 11.515 -9.894 -0.591 1.00 87.56 114 GLY A O 1
ATOM 881 N N . PHE A 1 115 ? 12.309 -9.391 1.448 1.00 91.75 115 PHE A N 1
ATOM 882 C CA . PHE A 1 115 ? 11.046 -8.915 2.019 1.00 91.75 115 PHE A CA 1
ATOM 883 C C . PHE A 1 115 ? 11.297 -7.750 2.978 1.00 91.75 115 PHE A C 1
ATOM 885 O O . PHE A 1 115 ? 12.158 -7.855 3.864 1.00 91.75 115 PHE A O 1
ATOM 892 N N . ARG A 1 116 ? 10.553 -6.654 2.813 1.00 93.00 116 ARG A N 1
ATOM 893 C CA . ARG A 1 116 ? 10.615 -5.450 3.652 1.00 93.00 116 ARG A CA 1
ATOM 894 C C . ARG A 1 116 ? 9.212 -4.881 3.840 1.00 93.00 116 ARG A C 1
ATOM 896 O O . ARG A 1 116 ? 8.411 -4.920 2.916 1.00 93.00 116 ARG A O 1
ATOM 903 N N . ILE A 1 117 ? 8.934 -4.349 5.026 1.00 94.50 117 ILE A N 1
ATOM 904 C CA . ILE A 1 117 ? 7.709 -3.601 5.302 1.00 94.50 117 ILE A CA 1
ATOM 905 C C . ILE A 1 117 ? 8.092 -2.271 5.941 1.00 94.50 117 ILE A C 1
ATOM 907 O O . ILE A 1 117 ? 8.840 -2.256 6.922 1.00 94.50 117 ILE A O 1
ATOM 911 N N . ASP A 1 118 ? 7.564 -1.180 5.402 1.00 94.56 118 ASP A N 1
ATOM 912 C CA . ASP A 1 118 ? 7.780 0.178 5.884 1.00 94.56 118 ASP A CA 1
ATOM 913 C C . ASP A 1 118 ? 6.441 0.825 6.266 1.00 94.56 118 ASP A C 1
ATOM 915 O O . ASP A 1 118 ? 5.446 0.719 5.548 1.00 94.56 118 ASP A O 1
ATOM 919 N N . GLU A 1 119 ? 6.405 1.510 7.411 1.00 94.38 119 GLU A N 1
ATOM 920 C CA . GLU A 1 119 ? 5.239 2.293 7.824 1.00 94.38 119 GLU A CA 1
ATOM 921 C C . GLU A 1 119 ? 5.246 3.663 7.142 1.00 94.38 119 GLU A C 1
ATOM 923 O O . GLU A 1 119 ? 6.162 4.485 7.305 1.00 94.38 119 GLU A O 1
ATOM 928 N N . MET A 1 120 ? 4.189 3.934 6.389 1.00 93.06 120 MET A N 1
ATOM 929 C CA . MET A 1 120 ? 4.101 5.117 5.545 1.00 93.06 120 MET A CA 1
ATOM 930 C C . MET A 1 120 ? 3.409 6.270 6.259 1.00 93.06 120 MET A C 1
ATOM 932 O O . MET A 1 120 ? 3.871 7.405 6.151 1.00 93.06 120 MET A O 1
ATOM 936 N N . GLY A 1 121 ? 2.418 5.970 7.089 1.00 91.75 121 GLY A N 1
ATOM 937 C CA . GLY A 1 121 ? 1.727 6.932 7.939 1.00 91.75 121 GLY A CA 1
ATOM 938 C C . GLY A 1 121 ? 0.473 6.319 8.543 1.00 91.75 121 GLY A C 1
ATOM 939 O O . GLY A 1 121 ? 0.206 5.126 8.374 1.00 91.75 121 GLY A O 1
ATOM 940 N N . THR A 1 122 ? -0.308 7.135 9.236 1.00 92.69 122 THR A N 1
ATOM 941 C CA . THR A 1 122 ? -1.645 6.754 9.699 1.00 92.69 122 THR A CA 1
ATOM 942 C C . THR A 1 122 ? -2.699 7.005 8.616 1.00 92.69 122 THR A C 1
ATOM 944 O O . THR A 1 122 ? -2.479 7.769 7.674 1.00 92.69 122 THR A O 1
ATOM 947 N N . ALA A 1 123 ? -3.868 6.381 8.754 1.00 90.38 123 ALA A N 1
ATOM 948 C CA . ALA A 1 123 ? -5.035 6.696 7.932 1.00 90.38 123 ALA A CA 1
ATOM 949 C C . ALA A 1 123 ? -5.416 8.187 8.035 1.00 90.38 123 ALA A C 1
ATOM 951 O O . ALA A 1 123 ? -5.765 8.810 7.037 1.00 90.38 123 ALA A O 1
ATOM 952 N N . ASP A 1 124 ? -5.257 8.788 9.216 1.00 90.38 124 ASP A N 1
ATOM 953 C CA . ASP A 1 124 ? -5.505 10.216 9.430 1.00 90.38 124 ASP A CA 1
ATOM 954 C C . ASP A 1 124 ? -4.495 11.116 8.711 1.00 90.38 124 ASP A C 1
ATOM 956 O O . ASP A 1 124 ? -4.884 12.153 8.165 1.00 90.38 124 ASP A O 1
ATOM 960 N N . ASP A 1 125 ? -3.219 10.720 8.665 1.00 91.56 125 ASP A N 1
ATOM 961 C CA . ASP A 1 125 ? -2.200 11.447 7.898 1.00 91.56 125 ASP A CA 1
ATOM 962 C C . ASP A 1 125 ? -2.549 11.453 6.408 1.00 91.56 125 ASP A C 1
ATOM 964 O O . ASP A 1 125 ? -2.388 12.478 5.747 1.00 91.56 125 ASP A O 1
ATOM 968 N N . LEU A 1 126 ? -3.081 10.339 5.889 1.00 89.19 126 LEU A N 1
ATOM 969 C CA . LEU A 1 126 ? -3.526 10.251 4.499 1.00 89.19 126 LEU A CA 1
ATOM 970 C C . LEU A 1 126 ? -4.728 11.166 4.233 1.00 89.19 126 LEU A C 1
ATOM 972 O O . LEU A 1 126 ? -4.752 11.842 3.212 1.00 89.19 126 LEU A O 1
ATOM 976 N N . MET A 1 127 ? -5.686 11.253 5.162 1.00 88.44 127 MET A N 1
ATOM 977 C CA . MET A 1 127 ? -6.841 12.153 5.022 1.00 88.44 127 MET A CA 1
ATOM 978 C C . MET A 1 127 ? -6.471 13.636 5.168 1.00 88.44 127 MET A C 1
ATOM 980 O O . MET A 1 127 ? -7.118 14.496 4.573 1.00 88.44 127 MET A O 1
ATOM 984 N N . THR A 1 128 ? -5.452 13.951 5.971 1.00 90.44 128 THR A N 1
ATOM 985 C CA . THR A 1 128 ? -5.054 15.338 6.268 1.00 90.44 128 THR A CA 1
ATOM 986 C C . THR A 1 128 ? -4.044 15.876 5.257 1.00 90.44 128 THR A C 1
ATOM 988 O O . THR A 1 128 ? -4.089 17.052 4.895 1.00 90.44 128 THR A O 1
ATOM 991 N N . ASN A 1 129 ? -3.110 15.035 4.810 1.00 90.44 129 ASN A N 1
ATOM 992 C CA . ASN A 1 129 ? -2.045 15.402 3.884 1.00 90.44 129 ASN A CA 1
ATOM 993 C C . ASN A 1 129 ? -1.682 14.227 2.966 1.00 90.44 129 ASN A C 1
ATOM 995 O O . ASN A 1 129 ? -0.569 13.690 2.998 1.00 90.44 129 ASN A O 1
ATOM 999 N N . GLU A 1 130 ? -2.636 13.862 2.111 1.00 89.94 130 GLU A N 1
ATOM 1000 C CA . GLU A 1 130 ? -2.495 12.790 1.124 1.00 89.94 130 GLU A CA 1
ATOM 1001 C C . GLU A 1 130 ? -1.213 12.931 0.296 1.00 89.94 130 GLU A C 1
ATOM 1003 O O . GLU A 1 130 ? -0.474 11.964 0.117 1.00 89.94 130 GLU A O 1
ATOM 1008 N N . ALA A 1 131 ? -0.900 14.153 -0.146 1.00 90.31 131 ALA A N 1
ATOM 1009 C CA . ALA A 1 131 ? 0.272 14.434 -0.965 1.00 90.31 131 ALA A CA 1
ATOM 1010 C C . ALA A 1 131 ? 1.589 14.071 -0.259 1.00 90.31 131 ALA A C 1
ATOM 1012 O O . ALA A 1 131 ? 2.486 13.516 -0.893 1.00 90.31 131 ALA A O 1
ATOM 1013 N N . ALA A 1 132 ? 1.716 14.338 1.045 1.00 91.50 132 ALA A N 1
ATOM 1014 C CA . ALA A 1 132 ? 2.923 13.996 1.795 1.00 91.50 132 ALA A CA 1
ATOM 1015 C C . ALA A 1 132 ? 3.079 12.481 1.987 1.00 91.50 132 ALA A C 1
ATOM 1017 O O . ALA A 1 132 ? 4.182 11.952 1.828 1.00 91.50 132 ALA A O 1
ATOM 1018 N N . VAL A 1 133 ? 1.986 11.772 2.289 1.00 92.00 133 VAL A N 1
ATOM 1019 C CA . VAL A 1 133 ? 2.014 10.308 2.442 1.00 92.00 133 VAL A CA 1
ATOM 1020 C C . VAL A 1 133 ? 2.309 9.638 1.098 1.00 92.00 133 VAL A C 1
ATOM 1022 O O . VAL A 1 133 ? 3.196 8.787 1.023 1.00 92.00 133 VAL A O 1
ATOM 1025 N N . ALA A 1 134 ? 1.651 10.077 0.022 1.00 91.31 134 ALA A N 1
ATOM 1026 C CA . ALA A 1 134 ? 1.909 9.610 -1.338 1.00 91.31 134 ALA A CA 1
ATOM 1027 C C . ALA A 1 134 ? 3.361 9.870 -1.769 1.00 91.31 134 ALA A C 1
ATOM 1029 O O . ALA A 1 134 ? 4.017 8.966 -2.285 1.00 91.31 134 ALA A O 1
ATOM 1030 N N . ALA A 1 135 ? 3.904 11.062 -1.497 1.00 92.56 135 ALA A N 1
ATOM 1031 C CA . ALA A 1 135 ? 5.299 11.385 -1.793 1.00 92.56 135 ALA A CA 1
ATOM 1032 C C . ALA A 1 135 ? 6.276 10.479 -1.031 1.00 92.56 135 ALA A C 1
ATOM 1034 O O . ALA A 1 135 ? 7.253 10.006 -1.609 1.00 92.56 135 ALA A O 1
ATOM 1035 N N . LYS A 1 136 ? 5.999 10.181 0.245 1.00 94.19 136 LYS A N 1
ATOM 1036 C CA . LYS A 1 136 ? 6.818 9.257 1.040 1.00 94.19 136 LYS A CA 1
ATOM 1037 C C . LYS A 1 136 ? 6.781 7.838 0.460 1.00 94.19 136 LYS A C 1
ATOM 1039 O O . LYS A 1 136 ? 7.827 7.194 0.388 1.00 94.19 136 LYS A O 1
ATOM 1044 N N . ILE A 1 137 ? 5.604 7.365 0.030 1.00 93.81 137 ILE A N 1
ATOM 1045 C CA . ILE A 1 137 ? 5.426 6.048 -0.614 1.00 93.81 137 ILE A CA 1
ATOM 1046 C C . ILE A 1 137 ? 6.218 5.984 -1.916 1.00 93.81 137 ILE A C 1
ATOM 1048 O O . ILE A 1 137 ? 7.012 5.064 -2.107 1.00 93.81 137 ILE A O 1
ATOM 1052 N N . ASN A 1 138 ? 6.048 6.987 -2.772 1.00 93.00 138 ASN A N 1
ATOM 1053 C CA . ASN A 1 138 ? 6.728 7.083 -4.057 1.00 93.00 138 ASN A CA 1
ATOM 1054 C C . ASN A 1 138 ? 8.251 7.132 -3.894 1.00 93.00 138 ASN A C 1
ATOM 1056 O O . ASN A 1 138 ? 8.958 6.367 -4.549 1.00 93.00 138 ASN A O 1
ATOM 1060 N N . ALA A 1 139 ? 8.751 7.946 -2.961 1.00 93.38 139 ALA A N 1
ATOM 1061 C CA . ALA A 1 139 ? 10.177 8.045 -2.673 1.00 93.38 139 ALA A CA 1
ATOM 1062 C C . ALA A 1 139 ? 10.763 6.704 -2.201 1.00 93.38 139 ALA A C 1
ATOM 1064 O O . ALA A 1 139 ? 11.777 6.262 -2.739 1.00 93.38 139 ALA A O 1
ATOM 1065 N N . GLN A 1 140 ? 10.109 6.025 -1.249 1.00 93.56 140 GLN A N 1
ATOM 1066 C CA . GLN A 1 140 ? 10.571 4.716 -0.773 1.00 93.56 140 GLN A CA 1
ATOM 1067 C C . GLN A 1 140 ? 10.522 3.651 -1.872 1.00 93.56 140 GLN A C 1
ATOM 1069 O O . GLN A 1 140 ? 11.487 2.909 -2.048 1.00 93.56 140 GLN A O 1
ATOM 1074 N N . ALA A 1 141 ? 9.440 3.585 -2.648 1.00 92.56 141 ALA A N 1
ATOM 1075 C CA . ALA A 1 141 ? 9.326 2.608 -3.724 1.00 92.56 141 ALA A CA 1
ATOM 1076 C C . ALA A 1 141 ? 10.374 2.839 -4.827 1.00 92.56 1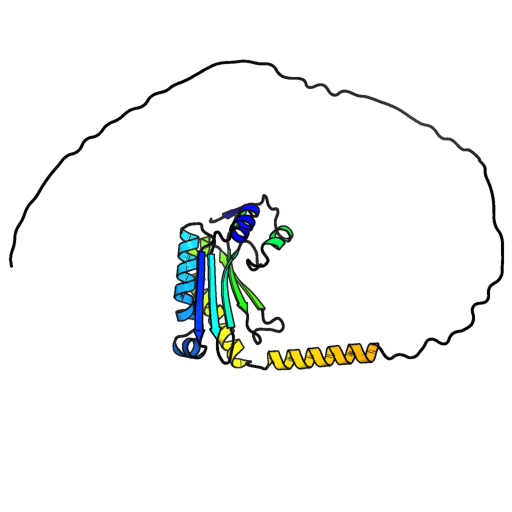41 ALA A C 1
ATOM 1078 O O . ALA A 1 141 ? 10.979 1.879 -5.307 1.00 92.56 141 ALA A O 1
ATOM 1079 N N . SER A 1 142 ? 10.635 4.101 -5.184 1.00 90.94 142 SER A N 1
ATOM 1080 C CA . SER A 1 142 ? 11.647 4.497 -6.171 1.00 90.94 142 SER A CA 1
ATOM 1081 C C . SER A 1 142 ? 13.075 4.178 -5.708 1.00 90.94 142 SER A C 1
ATOM 1083 O O . SER A 1 142 ? 13.872 3.618 -6.469 1.00 90.94 142 SER A O 1
ATOM 1085 N N . GLU A 1 143 ? 13.389 4.444 -4.436 1.00 92.12 143 GLU A N 1
ATOM 1086 C CA . GLU A 1 143 ? 14.670 4.071 -3.825 1.00 92.12 143 GLU A CA 1
ATOM 1087 C C . GLU A 1 143 ? 14.876 2.550 -3.865 1.00 92.12 143 GLU A C 1
ATOM 1089 O O . GLU A 1 143 ? 15.915 2.069 -4.319 1.00 92.12 143 GLU A O 1
ATOM 1094 N N . GLN A 1 144 ? 13.856 1.783 -3.468 1.00 91.56 144 GLN A N 1
ATOM 1095 C CA . GLN A 1 144 ? 13.901 0.319 -3.475 1.00 91.56 144 GLN A CA 1
ATOM 1096 C C . GLN A 1 144 ? 14.028 -0.250 -4.893 1.00 91.56 144 GLN A C 1
ATOM 1098 O O . GLN A 1 144 ? 14.807 -1.176 -5.108 1.00 91.56 144 GLN A O 1
ATOM 1103 N N . T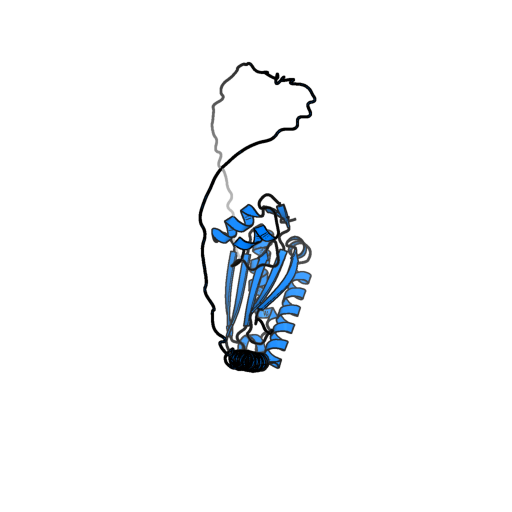RP A 1 145 ? 13.327 0.325 -5.874 1.00 89.88 145 TRP A N 1
ATOM 1104 C CA . TRP A 1 145 ? 13.451 -0.066 -7.282 1.00 89.88 145 TRP A CA 1
ATOM 1105 C C . TRP A 1 145 ? 14.863 0.169 -7.814 1.00 89.88 145 TRP A C 1
ATOM 1107 O O . TRP A 1 145 ? 15.453 -0.703 -8.454 1.00 89.88 145 TRP A O 1
ATOM 1117 N N . THR A 1 146 ? 15.424 1.341 -7.514 1.00 89.75 146 THR A N 1
ATOM 1118 C CA . THR A 1 146 ? 16.789 1.704 -7.906 1.00 89.75 146 THR A CA 1
ATOM 1119 C C . THR A 1 146 ? 17.801 0.760 -7.266 1.00 89.75 146 THR A C 1
ATOM 1121 O O . THR A 1 146 ? 18.700 0.271 -7.949 1.00 89.75 146 THR A O 1
ATOM 1124 N N . TYR A 1 147 ? 17.628 0.452 -5.978 1.00 88.44 147 TYR A N 1
ATOM 1125 C CA . TYR A 1 147 ? 18.487 -0.481 -5.257 1.00 88.44 147 TYR A CA 1
ATOM 1126 C C . TYR A 1 147 ? 18.452 -1.885 -5.867 1.00 88.44 147 TYR A C 1
ATOM 1128 O O . TYR A 1 147 ? 19.512 -2.433 -6.172 1.00 88.44 147 TYR A O 1
ATOM 1136 N N . VAL A 1 148 ? 17.257 -2.440 -6.096 1.00 87.88 148 VAL A N 1
ATOM 1137 C CA . VAL A 1 148 ? 17.091 -3.780 -6.680 1.00 87.88 148 VAL A CA 1
ATOM 1138 C C . VAL A 1 148 ? 17.720 -3.844 -8.070 1.00 87.88 148 VAL A C 1
ATOM 1140 O O . VAL A 1 148 ? 18.460 -4.778 -8.359 1.00 87.88 148 VAL A O 1
ATOM 1143 N N . ASN A 1 149 ? 17.502 -2.834 -8.914 1.00 85.38 149 ASN A N 1
ATOM 1144 C CA . ASN A 1 149 ? 18.102 -2.804 -10.247 1.00 85.38 149 ASN A CA 1
ATOM 1145 C C . ASN A 1 149 ? 19.627 -2.655 -10.225 1.00 85.38 149 ASN A C 1
ATOM 1147 O O . ASN A 1 149 ? 20.302 -3.191 -11.102 1.00 85.38 149 ASN A O 1
ATOM 1151 N N . ALA A 1 150 ? 20.178 -1.936 -9.246 1.00 85.94 150 ALA A N 1
ATOM 1152 C CA . ALA A 1 150 ? 21.622 -1.786 -9.100 1.00 85.94 150 ALA A CA 1
ATOM 1153 C C . ALA A 1 150 ? 22.309 -3.076 -8.614 1.00 85.94 150 ALA A C 1
ATOM 1155 O O . ALA A 1 150 ? 23.454 -3.310 -8.985 1.00 85.94 150 ALA A O 1
ATOM 1156 N N . HIS A 1 151 ? 21.612 -3.911 -7.835 1.00 82.69 151 HIS A N 1
ATOM 1157 C CA . HIS A 1 151 ? 22.163 -5.120 -7.201 1.00 82.69 151 HIS A CA 1
ATOM 1158 C C . HIS A 1 151 ? 21.571 -6.420 -7.768 1.00 82.69 151 HIS A C 1
ATOM 1160 O O . HIS A 1 151 ? 21.583 -7.458 -7.102 1.00 82.69 151 HIS A O 1
ATOM 1166 N N . LEU A 1 152 ? 21.053 -6.3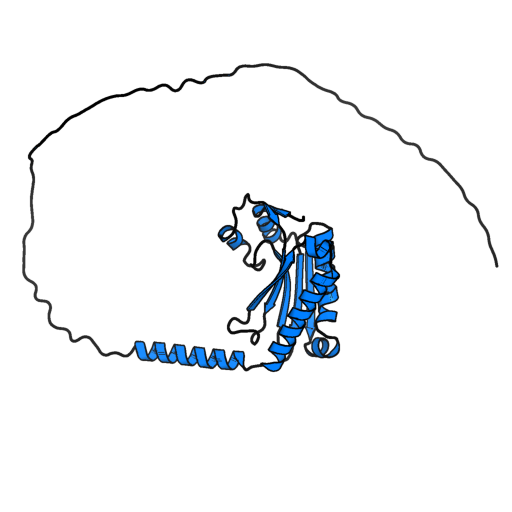70 -8.998 1.00 79.19 152 LEU A N 1
ATOM 1167 C CA . LEU A 1 152 ? 20.458 -7.506 -9.701 1.00 79.19 152 LEU A CA 1
ATOM 1168 C C . LEU A 1 152 ? 21.394 -8.728 -9.686 1.00 79.19 152 LEU A C 1
ATOM 1170 O O . LEU A 1 152 ? 22.476 -8.713 -10.276 1.00 79.19 152 LEU A O 1
ATOM 1174 N N . GLY A 1 153 ? 20.959 -9.800 -9.023 1.00 70.69 153 GLY A N 1
ATOM 1175 C CA . GLY A 1 153 ? 21.690 -11.059 -8.881 1.00 70.69 153 GLY A CA 1
ATOM 1176 C C . GLY A 1 153 ? 22.814 -11.069 -7.836 1.00 70.69 153 GLY A C 1
ATOM 1177 O O . GLY A 1 153 ? 23.375 -12.137 -7.567 1.00 70.69 153 GLY A O 1
ATOM 1178 N N . GLU A 1 154 ? 23.157 -9.939 -7.212 1.00 74.31 154 GLU A N 1
ATOM 1179 C CA . GLU A 1 154 ? 24.231 -9.883 -6.210 1.00 74.31 154 GLU A CA 1
ATOM 1180 C C . GLU A 1 154 ? 23.804 -10.504 -4.879 1.00 74.31 154 GLU A C 1
ATOM 1182 O O . GLU A 1 154 ? 24.555 -11.270 -4.261 1.00 74.31 154 GLU A O 1
ATOM 1187 N N . VAL A 1 155 ? 22.578 -10.212 -4.443 1.00 68.38 155 VAL A N 1
ATOM 1188 C CA . VAL A 1 155 ? 22.036 -10.727 -3.182 1.00 68.38 155 VAL A CA 1
ATOM 1189 C C . VAL A 1 155 ? 21.689 -12.205 -3.330 1.00 68.38 155 VAL A C 1
ATOM 1191 O O . VAL A 1 155 ? 22.003 -12.993 -2.430 1.00 68.38 155 VAL A O 1
ATOM 1194 N N . ALA A 1 156 ? 21.146 -12.611 -4.483 1.00 63.09 156 ALA A N 1
ATOM 1195 C CA . ALA A 1 156 ? 20.954 -14.020 -4.828 1.00 63.09 156 ALA A CA 1
ATOM 1196 C C . ALA A 1 156 ? 22.278 -14.811 -4.754 1.00 63.09 156 ALA A C 1
ATOM 1198 O O . ALA A 1 156 ? 22.364 -15.835 -4.062 1.00 63.09 156 ALA A O 1
ATOM 1199 N N . ALA A 1 157 ? 23.354 -14.292 -5.359 1.00 68.94 157 ALA A N 1
ATOM 1200 C CA . ALA A 1 157 ? 24.677 -14.918 -5.313 1.00 68.94 157 ALA A CA 1
ATOM 1201 C C . ALA A 1 157 ? 25.272 -14.955 -3.891 1.00 68.94 157 ALA A C 1
ATOM 1203 O O . ALA A 1 157 ? 25.917 -15.936 -3.498 1.00 68.94 157 ALA A O 1
ATOM 1204 N N . ALA A 1 158 ? 25.056 -13.911 -3.085 1.00 71.00 158 ALA A N 1
ATOM 1205 C CA . ALA A 1 158 ? 25.485 -13.882 -1.687 1.00 71.00 158 ALA A CA 1
ATOM 1206 C C . ALA A 1 158 ? 24.735 -14.921 -0.836 1.00 71.00 158 ALA A C 1
ATOM 1208 O O . ALA A 1 158 ? 25.348 -15.612 -0.013 1.00 71.00 158 ALA A O 1
ATOM 1209 N N . LYS A 1 159 ? 23.427 -15.087 -1.066 1.00 66.25 159 LYS A N 1
ATOM 1210 C CA . LYS A 1 159 ? 22.589 -16.087 -0.392 1.00 66.25 159 LYS A CA 1
ATOM 1211 C C . LYS A 1 159 ? 23.002 -17.508 -0.759 1.00 66.25 159 LYS A C 1
ATOM 1213 O O . LYS A 1 159 ? 23.086 -18.359 0.130 1.00 66.25 159 LYS A O 1
ATOM 1218 N N . GLU A 1 160 ? 23.340 -17.762 -2.022 1.00 68.75 160 GLU A N 1
ATOM 1219 C CA . GLU A 1 160 ? 23.856 -19.060 -2.466 1.00 68.75 160 GLU A CA 1
ATOM 1220 C C . GLU A 1 160 ? 25.198 -19.392 -1.796 1.00 68.75 160 GLU A C 1
ATOM 1222 O O . GLU A 1 160 ? 25.366 -20.477 -1.228 1.00 68.75 160 GLU A O 1
ATOM 1227 N N . LYS A 1 161 ? 26.130 -18.431 -1.758 1.00 73.25 161 LYS A N 1
ATOM 1228 C CA . LYS A 1 161 ? 27.420 -18.590 -1.064 1.00 73.25 161 LYS A CA 1
ATOM 1229 C C . LYS A 1 161 ? 27.238 -18.828 0.436 1.00 73.25 161 LYS A C 1
ATOM 1231 O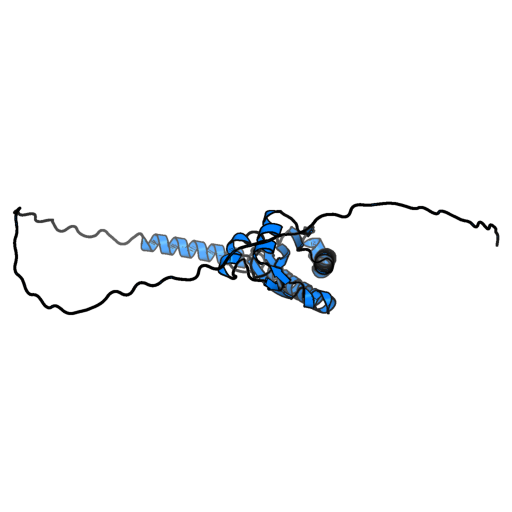 O . LYS A 1 161 ? 27.891 -19.710 0.999 1.00 73.25 161 LYS A O 1
ATOM 1236 N N . ALA A 1 162 ? 26.328 -18.102 1.085 1.00 73.81 162 ALA A N 1
ATOM 1237 C CA . ALA A 1 162 ? 26.012 -18.290 2.501 1.00 73.81 162 ALA A CA 1
ATO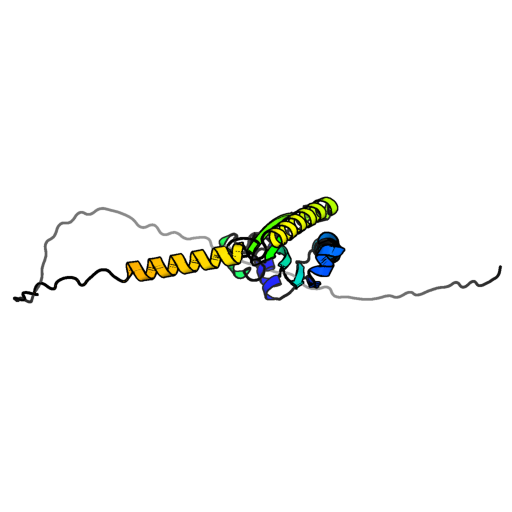M 1238 C C . ALA A 1 162 ? 25.373 -19.665 2.772 1.00 73.81 162 ALA A C 1
ATOM 1240 O O . ALA A 1 162 ? 25.749 -20.347 3.731 1.00 73.81 162 ALA A O 1
ATOM 1241 N N . ALA A 1 163 ? 24.464 -20.120 1.904 1.00 74.75 163 ALA A N 1
ATOM 1242 C CA . ALA A 1 163 ? 23.841 -21.437 2.000 1.00 74.75 163 ALA A CA 1
ATOM 1243 C C . ALA A 1 163 ? 24.856 -22.573 1.785 1.00 74.75 163 ALA A C 1
ATOM 1245 O O . ALA A 1 163 ? 24.837 -23.565 2.522 1.00 74.75 163 ALA A O 1
ATOM 1246 N N . ALA A 1 164 ? 25.775 -22.424 0.827 1.00 75.62 164 ALA A N 1
ATOM 1247 C CA . ALA A 1 164 ? 26.862 -23.370 0.589 1.00 75.62 164 ALA A CA 1
ATOM 1248 C C . ALA A 1 164 ? 27.830 -23.435 1.783 1.00 75.62 164 ALA A C 1
ATOM 1250 O O . ALA A 1 164 ? 28.163 -24.528 2.249 1.00 75.62 164 ALA A O 1
ATOM 1251 N N . ALA A 1 165 ? 28.207 -22.284 2.349 1.00 74.12 165 ALA A N 1
ATOM 1252 C CA . ALA A 1 165 ? 29.051 -22.211 3.540 1.00 74.12 165 ALA A CA 1
ATOM 1253 C C . ALA A 1 165 ? 28.376 -22.838 4.774 1.00 74.12 165 ALA A C 1
ATOM 1255 O O . ALA A 1 165 ? 29.019 -23.579 5.523 1.00 74.12 165 ALA A O 1
ATOM 1256 N N . PHE A 1 166 ? 27.072 -22.612 4.969 1.00 74.62 166 PHE A N 1
ATOM 1257 C CA . PHE A 1 166 ? 26.306 -23.230 6.055 1.00 74.62 166 PHE A CA 1
ATOM 1258 C C . PHE A 1 166 ? 26.215 -24.754 5.898 1.00 74.62 166 PHE A C 1
ATOM 1260 O O . PHE A 1 166 ? 26.442 -25.490 6.862 1.00 74.62 166 PHE A O 1
ATOM 1267 N N . LYS A 1 167 ? 25.957 -25.251 4.680 1.00 74.88 167 LYS A N 1
ATOM 1268 C CA . LYS A 1 167 ? 25.968 -26.694 4.377 1.00 74.88 167 LYS A CA 1
ATOM 1269 C C . LYS A 1 167 ? 27.352 -27.314 4.609 1.00 74.88 167 LYS A C 1
ATOM 1271 O O . LYS A 1 167 ? 27.436 -28.383 5.212 1.00 74.88 167 LYS A O 1
ATOM 1276 N N . ALA A 1 168 ? 28.432 -26.633 4.222 1.00 73.06 168 ALA A N 1
ATOM 1277 C CA . ALA A 1 168 ? 29.803 -27.087 4.468 1.00 73.06 168 ALA A CA 1
ATOM 1278 C C . ALA A 1 168 ? 30.139 -27.153 5.971 1.00 73.06 168 ALA A C 1
ATOM 1280 O O . ALA A 1 168 ? 30.707 -28.144 6.436 1.00 73.06 168 ALA A O 1
ATOM 1281 N N . LYS A 1 169 ? 29.714 -26.155 6.761 1.00 71.75 169 LYS A N 1
ATOM 1282 C CA . LYS A 1 169 ? 29.890 -26.144 8.227 1.00 71.75 169 LYS A CA 1
ATOM 1283 C C . LYS A 1 169 ? 29.108 -27.268 8.916 1.00 71.75 169 LYS A C 1
ATOM 1285 O O . LYS A 1 169 ? 29.642 -27.922 9.811 1.00 71.75 169 LYS A O 1
ATOM 1290 N N . GLN A 1 170 ? 27.880 -27.543 8.471 1.00 68.62 170 GLN A N 1
ATOM 1291 C CA . GLN A 1 170 ? 27.075 -28.657 8.986 1.00 68.62 170 GLN A CA 1
ATOM 1292 C C . GLN A 1 170 ? 27.656 -30.033 8.618 1.00 68.62 170 GLN A C 1
ATOM 1294 O O . GLN A 1 170 ? 27.610 -30.955 9.432 1.00 68.62 170 GLN A O 1
ATOM 1299 N N . ALA A 1 171 ? 28.243 -30.180 7.426 1.00 67.31 171 ALA A N 1
ATOM 1300 C CA . ALA A 1 171 ? 28.910 -31.415 7.012 1.00 67.31 171 ALA A CA 1
ATOM 1301 C C . ALA A 1 171 ? 30.214 -31.676 7.793 1.00 67.31 171 ALA A C 1
ATOM 1303 O O . ALA A 1 171 ? 30.496 -32.823 8.144 1.00 67.31 171 ALA A O 1
ATOM 1304 N N . ALA A 1 172 ? 30.976 -30.625 8.120 1.00 61.59 172 ALA A N 1
ATOM 1305 C CA . ALA A 1 172 ? 32.194 -30.720 8.928 1.00 61.59 172 ALA A CA 1
ATOM 1306 C C . ALA A 1 172 ? 31.905 -31.048 10.407 1.00 61.59 172 ALA A C 1
ATOM 1308 O O . ALA A 1 172 ? 32.592 -31.878 10.999 1.00 61.59 172 ALA A O 1
ATOM 1309 N N . ALA A 1 173 ? 30.838 -30.484 10.988 1.00 60.09 173 ALA A N 1
ATOM 1310 C CA . ALA A 1 173 ? 30.419 -30.789 12.362 1.00 60.09 173 ALA A CA 1
ATOM 1311 C C . ALA A 1 173 ? 29.926 -32.241 12.548 1.00 60.09 173 ALA A C 1
ATOM 1313 O O . ALA A 1 173 ? 29.930 -32.760 13.662 1.00 60.09 173 ALA A O 1
ATOM 1314 N N . LYS A 1 174 ? 29.539 -32.925 11.460 1.00 56.53 174 LYS A N 1
ATOM 1315 C CA . LYS A 1 174 ? 29.078 -34.325 11.473 1.00 56.53 174 LYS A CA 1
ATOM 1316 C C . LYS A 1 174 ? 30.214 -35.357 11.363 1.00 56.53 174 LYS A C 1
ATOM 1318 O O . LYS A 1 174 ? 29.938 -36.554 11.390 1.00 56.53 174 LYS A O 1
ATOM 1323 N N . LYS A 1 175 ? 31.478 -34.922 11.252 1.00 52.09 175 LYS A N 1
ATOM 1324 C CA . LYS A 1 175 ? 32.668 -35.790 11.212 1.00 52.09 175 LYS A CA 1
ATOM 1325 C C . LYS A 1 175 ? 33.644 -35.463 12.349 1.00 52.09 175 LYS A C 1
ATOM 1327 O O . LYS A 1 175 ? 34.705 -34.893 12.127 1.00 52.09 175 LYS A O 1
ATOM 1332 N N . THR A 1 176 ? 33.317 -35.889 13.566 1.00 44.41 176 THR A N 1
ATOM 1333 C CA . THR A 1 176 ? 34.323 -36.194 14.602 1.00 44.41 176 THR A CA 1
ATOM 1334 C C . THR A 1 176 ? 34.209 -37.670 15.011 1.00 44.41 176 THR A C 1
ATOM 1336 O O . THR A 1 176 ? 33.113 -38.232 14.962 1.00 44.41 176 THR A O 1
ATOM 1339 N N . PRO A 1 177 ? 35.336 -38.346 15.315 1.00 44.69 177 PRO A N 1
ATOM 1340 C CA . PRO A 1 177 ? 35.433 -39.799 15.290 1.00 44.69 177 PRO A CA 1
ATOM 1341 C C . PRO A 1 177 ? 34.878 -40.462 16.554 1.00 44.69 177 PRO A C 1
ATOM 1343 O O . PRO A 1 177 ? 34.788 -39.869 17.627 1.00 44.69 177 PRO A O 1
ATOM 1346 N N . ALA A 1 178 ? 34.509 -41.730 16.378 1.00 38.41 178 ALA A N 1
ATOM 1347 C CA . ALA A 1 178 ? 33.855 -42.606 17.335 1.00 38.41 178 ALA A CA 1
ATOM 1348 C C . ALA A 1 178 ? 34.467 -42.595 18.750 1.00 38.41 178 ALA A C 1
ATOM 1350 O O . ALA A 1 178 ? 35.658 -42.829 18.962 1.00 38.41 178 ALA A O 1
ATOM 1351 N N . LYS A 1 179 ? 33.583 -42.414 19.735 1.00 39.84 179 LYS A N 1
ATOM 1352 C CA . LYS A 1 179 ? 33.811 -42.644 21.162 1.00 39.84 179 LYS A CA 1
ATOM 1353 C C . LYS A 1 179 ? 34.253 -44.097 21.384 1.00 39.84 179 LYS A C 1
ATOM 1355 O O . LYS A 1 179 ? 33.477 -45.025 21.169 1.00 39.84 179 LYS A O 1
ATOM 1360 N N . LYS A 1 180 ? 35.497 -44.278 21.836 1.00 38.97 180 LYS A N 1
ATOM 1361 C CA . LYS A 1 180 ? 36.061 -45.550 22.315 1.00 38.97 180 LYS A CA 1
ATOM 1362 C C . LYS A 1 180 ? 35.137 -46.125 23.400 1.00 38.97 180 LYS A C 1
ATOM 1364 O O . LYS A 1 180 ? 34.907 -45.491 24.428 1.00 38.97 180 LYS A O 1
ATOM 1369 N N . THR A 1 181 ? 34.574 -47.303 23.154 1.00 44.34 181 THR A N 1
ATOM 1370 C CA . THR A 1 181 ? 33.800 -48.081 24.126 1.00 44.34 181 THR A CA 1
ATOM 1371 C C . THR A 1 181 ? 34.743 -48.677 25.168 1.00 44.34 181 THR A C 1
ATOM 1373 O O . THR A 1 181 ? 35.587 -49.498 24.817 1.00 44.34 181 THR A O 1
ATOM 1376 N N . THR A 1 182 ? 34.570 -48.328 26.443 1.00 38.66 182 THR A N 1
ATOM 1377 C CA . THR A 1 182 ? 35.121 -49.110 27.560 1.00 38.66 182 THR A CA 1
ATOM 1378 C C . THR A 1 182 ? 33.970 -49.705 28.363 1.00 38.66 182 THR A C 1
ATOM 1380 O O . THR A 1 182 ? 32.942 -49.068 28.588 1.00 38.66 182 THR A O 1
ATOM 1383 N N . ALA A 1 183 ? 34.139 -50.979 28.694 1.00 37.28 183 ALA A N 1
ATOM 1384 C CA . ALA A 1 183 ? 33.121 -51.952 29.040 1.00 37.28 183 ALA A CA 1
ATOM 1385 C C . ALA A 1 183 ? 32.233 -51.616 30.252 1.00 37.28 183 ALA A C 1
ATOM 1387 O O . ALA A 1 183 ? 32.665 -51.104 31.281 1.00 37.28 183 ALA A O 1
ATOM 1388 N N . LYS A 1 184 ? 30.974 -52.039 30.120 1.00 37.03 184 LYS A N 1
ATOM 1389 C CA . LYS A 1 184 ? 29.947 -52.148 31.157 1.00 37.03 184 LYS A CA 1
ATOM 1390 C C . LYS A 1 184 ? 30.330 -53.278 32.127 1.00 37.03 184 LYS A C 1
ATOM 1392 O O . LYS A 1 184 ? 30.408 -54.427 31.699 1.00 37.03 184 LYS A O 1
ATOM 1397 N N . ARG A 1 185 ? 30.530 -52.984 33.420 1.00 34.53 185 ARG A N 1
ATOM 1398 C CA . ARG A 1 185 ? 30.614 -54.006 34.484 1.00 34.53 185 ARG A CA 1
ATOM 1399 C C . ARG A 1 185 ? 29.328 -53.993 35.310 1.00 34.53 185 ARG A C 1
ATOM 1401 O O . ARG A 1 185 ? 29.017 -53.017 35.982 1.00 34.53 185 ARG A O 1
ATOM 1408 N N . THR A 1 186 ? 28.583 -55.087 35.211 1.00 37.88 186 THR A N 1
ATOM 1409 C CA . THR A 1 186 ? 27.349 -55.395 35.946 1.00 37.88 186 THR A CA 1
ATOM 1410 C C . THR A 1 186 ? 27.695 -56.220 37.184 1.00 37.88 186 THR A C 1
ATOM 1412 O O . THR A 1 186 ? 28.455 -57.163 37.028 1.00 37.88 186 THR A O 1
ATOM 1415 N N . THR A 1 187 ? 27.107 -55.915 38.348 1.00 36.50 187 THR A N 1
ATOM 1416 C CA . THR A 1 187 ? 26.817 -56.807 39.508 1.00 36.50 187 THR A CA 1
ATOM 1417 C C . THR A 1 187 ? 26.294 -55.908 40.643 1.00 36.50 187 THR A C 1
ATOM 1419 O O . THR A 1 187 ? 26.900 -54.871 40.866 1.00 36.50 187 THR A O 1
ATOM 1422 N N . THR A 1 188 ? 25.252 -56.140 41.447 1.00 33.84 188 THR A N 1
ATOM 1423 C CA . THR A 1 188 ? 24.245 -57.199 41.665 1.00 33.84 188 THR A CA 1
ATOM 1424 C C . THR A 1 188 ? 23.327 -56.689 42.799 1.00 33.84 188 THR A C 1
ATOM 1426 O O . THR A 1 188 ? 23.860 -56.080 43.714 1.00 33.84 188 THR A O 1
ATOM 1429 N N . ARG A 1 189 ? 22.018 -57.029 42.776 1.00 34.66 189 ARG A N 1
ATOM 1430 C CA . ARG A 1 189 ? 21.058 -57.206 43.916 1.00 34.66 189 ARG A CA 1
ATOM 1431 C C . ARG A 1 189 ? 20.966 -56.090 44.995 1.00 34.66 189 ARG A C 1
ATOM 1433 O O . ARG A 1 189 ? 21.949 -55.706 45.595 1.00 34.66 189 ARG A O 1
ATOM 1440 N N . ARG A 1 190 ? 19.782 -55.653 45.450 1.00 34.12 190 ARG A N 1
ATOM 1441 C CA . ARG A 1 190 ? 18.757 -56.463 46.146 1.00 34.12 190 ARG A CA 1
ATOM 1442 C C . ARG A 1 190 ? 17.472 -55.629 46.382 1.00 34.12 190 ARG A C 1
ATOM 1444 O O . ARG A 1 190 ? 17.518 -54.409 46.444 1.00 34.12 190 ARG A O 1
ATOM 1451 N N . LYS A 1 191 ? 16.342 -56.330 46.492 1.00 34.66 191 LYS A N 1
ATOM 1452 C CA . LYS A 1 191 ? 14.932 -55.887 46.546 1.00 34.66 191 LYS A CA 1
ATOM 1453 C C . LYS A 1 191 ? 14.404 -55.775 47.997 1.00 34.66 191 LYS A C 1
ATOM 1455 O O . LYS A 1 191 ? 14.831 -56.593 48.805 1.00 34.66 191 LYS A O 1
ATOM 1460 N N . ALA A 1 192 ? 13.385 -54.911 48.204 1.00 33.47 192 ALA A N 1
ATOM 1461 C CA . ALA A 1 192 ? 12.341 -54.902 49.273 1.00 33.47 192 ALA A CA 1
ATOM 1462 C C . ALA A 1 192 ? 12.807 -54.585 50.726 1.00 33.47 192 ALA A C 1
ATOM 1464 O O . ALA A 1 192 ? 13.924 -54.924 51.074 1.00 33.47 192 ALA A O 1
ATOM 1465 N N . THR A 1 193 ? 12.070 -53.958 51.666 1.00 29.64 193 THR A N 1
ATOM 1466 C CA . THR A 1 193 ? 10.633 -53.633 51.865 1.00 29.64 193 THR A CA 1
ATOM 1467 C C . THR A 1 193 ? 10.457 -52.757 53.135 1.00 29.64 193 THR A C 1
ATOM 1469 O O . THR A 1 193 ? 11.246 -52.886 54.059 1.00 29.64 193 THR A O 1
ATOM 1472 N N . ALA A 1 194 ? 9.339 -52.011 53.204 1.00 29.83 194 ALA A N 1
ATOM 1473 C CA . ALA A 1 194 ? 8.470 -51.746 54.379 1.00 29.83 194 ALA A CA 1
ATOM 1474 C C . ALA A 1 194 ? 8.870 -50.800 55.558 1.00 29.83 194 ALA A C 1
ATOM 1476 O O . ALA A 1 194 ? 9.711 -51.113 56.385 1.00 29.83 194 ALA A O 1
ATOM 1477 N N . ARG A 1 195 ? 8.049 -49.733 55.695 1.00 31.48 195 ARG A N 1
ATOM 1478 C CA . ARG A 1 195 ? 7.277 -49.249 56.881 1.00 31.48 195 ARG A CA 1
ATOM 1479 C C . ARG A 1 195 ? 7.975 -48.916 58.230 1.00 31.48 195 ARG A C 1
ATOM 1481 O O . ARG A 1 195 ? 8.322 -49.817 58.975 1.00 31.48 195 ARG A O 1
ATOM 1488 N N . LYS A 1 196 ? 7.838 -47.642 58.658 1.00 28.72 196 LYS A N 1
ATOM 1489 C CA . LYS A 1 196 ? 6.919 -47.118 59.721 1.00 28.72 196 LYS A CA 1
ATOM 1490 C C . LYS A 1 196 ? 7.566 -46.106 60.707 1.00 28.72 196 LYS A C 1
ATOM 1492 O O . LYS A 1 196 ? 8.512 -46.444 61.391 1.00 28.72 196 LYS A O 1
ATOM 1497 N N . ALA A 1 197 ? 6.895 -44.943 60.801 1.00 31.80 197 ALA A N 1
ATOM 1498 C CA . ALA A 1 197 ? 6.676 -43.982 61.909 1.00 31.80 197 ALA A CA 1
ATOM 1499 C C . ALA A 1 197 ? 7.835 -43.375 62.726 1.00 31.80 197 ALA A C 1
ATOM 1501 O O . ALA A 1 197 ? 8.662 -44.105 63.240 1.00 31.80 197 ALA A O 1
ATOM 1502 N N . THR A 1 198 ? 7.736 -42.052 62.970 1.00 31.97 198 THR A N 1
ATOM 1503 C CA . THR A 1 198 ? 7.539 -41.382 64.291 1.00 31.97 198 THR A CA 1
ATOM 1504 C C . THR A 1 198 ? 7.485 -39.854 64.078 1.00 31.97 198 THR A C 1
ATOM 1506 O O . THR A 1 198 ? 8.398 -39.288 63.496 1.00 31.97 198 THR A O 1
ATOM 1509 N N . THR A 1 199 ? 6.318 -39.212 64.233 1.00 31.92 199 THR A N 1
ATOM 1510 C CA . THR A 1 199 ? 5.921 -38.325 65.359 1.00 31.92 199 THR A CA 1
ATOM 1511 C C . THR A 1 199 ? 6.797 -37.089 65.599 1.00 31.92 199 THR A C 1
ATOM 1513 O O . THR A 1 199 ? 7.887 -37.220 66.137 1.00 31.92 199 THR A O 1
ATOM 1516 N N . ALA A 1 200 ? 6.243 -35.893 65.363 1.00 35.19 200 ALA A N 1
ATOM 1517 C CA . ALA A 1 200 ? 6.274 -34.774 66.315 1.00 35.19 200 ALA A CA 1
ATOM 1518 C C . ALA A 1 200 ? 5.310 -33.668 65.857 1.00 35.19 200 ALA A C 1
ATOM 1520 O O . ALA A 1 200 ? 5.325 -33.227 64.712 1.00 35.19 200 ALA A O 1
ATOM 1521 N N . ALA A 1 201 ? 4.439 -33.267 66.774 1.00 31.95 201 ALA A N 1
ATOM 1522 C CA . ALA A 1 201 ? 3.417 -32.251 66.613 1.00 31.95 201 ALA A CA 1
ATOM 1523 C C . ALA A 1 201 ? 3.981 -30.834 66.800 1.00 31.95 201 ALA A C 1
ATOM 1525 O O . ALA A 1 201 ? 4.840 -30.640 67.656 1.00 31.95 201 ALA A O 1
ATOM 1526 N N . LYS A 1 202 ? 3.368 -29.828 66.158 1.00 32.84 202 LYS A N 1
ATOM 1527 C CA . LYS A 1 202 ? 2.936 -28.620 66.882 1.00 32.84 202 LYS A CA 1
ATOM 1528 C C . LYS A 1 202 ? 1.771 -27.906 66.182 1.00 32.84 202 LYS A C 1
ATOM 1530 O O . LYS A 1 202 ? 1.850 -27.489 65.036 1.00 32.84 202 LYS A O 1
ATOM 1535 N N . LYS A 1 203 ? 0.691 -27.831 66.958 1.00 31.50 203 LYS A N 1
ATOM 1536 C CA . LYS A 1 203 ? -0.558 -27.055 66.873 1.00 31.50 203 LYS A CA 1
ATOM 1537 C C . LYS A 1 203 ? -0.231 -25.551 66.809 1.00 31.50 203 LYS A C 1
ATOM 1539 O O . LYS A 1 203 ? 0.783 -25.171 67.381 1.00 31.50 203 LYS A O 1
ATOM 1544 N N . THR A 1 204 ? -0.988 -24.709 66.102 1.00 32.22 204 THR A N 1
ATOM 1545 C CA . THR A 1 204 ? -2.050 -23.789 66.605 1.00 32.22 204 THR A CA 1
ATOM 1546 C C . THR A 1 204 ? -2.351 -22.808 65.448 1.00 32.22 204 THR A C 1
ATOM 1548 O O . THR A 1 204 ? -1.418 -22.488 64.727 1.00 32.22 204 THR A O 1
ATOM 1551 N N . THR A 1 205 ? -3.528 -22.250 65.151 1.00 34.34 205 THR A N 1
ATOM 1552 C CA . THR A 1 205 ? -4.860 -22.139 65.775 1.00 34.34 205 THR A CA 1
ATOM 1553 C C . THR A 1 205 ? -5.759 -21.368 64.787 1.00 34.34 205 THR A C 1
ATOM 1555 O O . THR A 1 205 ? -5.242 -20.492 64.106 1.00 34.34 205 THR A O 1
ATOM 1558 N N . THR A 1 206 ? -7.080 -21.635 64.818 1.00 33.56 206 THR A N 1
ATOM 1559 C CA . THR A 1 206 ? -8.220 -20.686 64.618 1.00 33.56 206 THR A CA 1
ATOM 1560 C C . THR A 1 206 ? -8.337 -19.898 63.298 1.00 33.56 206 THR A C 1
ATOM 1562 O O . THR A 1 206 ? -7.366 -19.378 62.789 1.00 33.56 206 THR A O 1
ATOM 1565 N N . ALA A 1 207 ? -9.498 -19.628 62.707 1.00 34.81 207 ALA A N 1
ATOM 1566 C CA . ALA A 1 207 ? -10.896 -19.937 62.975 1.00 34.81 207 ALA A CA 1
ATOM 1567 C C . ALA A 1 207 ? -11.690 -19.612 61.692 1.00 34.81 207 ALA A C 1
ATOM 1569 O O . ALA A 1 207 ? -11.280 -18.794 60.871 1.00 34.81 207 ALA A O 1
ATOM 1570 N N . ALA A 1 208 ? -12.837 -20.263 61.545 1.00 33.44 208 ALA A N 1
ATOM 1571 C CA . ALA A 1 208 ? -13.825 -20.005 60.513 1.00 33.44 208 ALA A CA 1
ATOM 1572 C C . ALA A 1 208 ? -14.532 -18.651 60.707 1.00 33.44 208 ALA A C 1
ATOM 1574 O O . ALA A 1 208 ? -14.861 -18.294 61.834 1.00 33.44 208 ALA A O 1
ATOM 1575 N N . ALA A 1 209 ? -14.895 -17.982 59.608 1.00 35.72 209 ALA A N 1
ATOM 1576 C CA . ALA A 1 209 ? -16.097 -17.149 59.549 1.00 35.72 209 ALA A CA 1
ATOM 1577 C C . ALA A 1 209 ? -16.586 -16.989 58.100 1.00 35.72 209 ALA A C 1
ATOM 1579 O O . ALA A 1 209 ? -16.008 -16.293 57.273 1.00 35.72 209 ALA A O 1
ATOM 1580 N N . LYS A 1 210 ? -17.697 -17.667 57.826 1.00 33.00 210 LYS A N 1
ATOM 1581 C CA . LYS A 1 210 ? -18.599 -17.508 56.684 1.00 33.00 210 LYS A CA 1
ATOM 1582 C C . LYS A 1 210 ? -19.413 -16.221 56.876 1.00 33.00 210 LYS A C 1
ATOM 1584 O O . LYS A 1 210 ? -19.912 -16.029 57.981 1.00 33.00 210 LYS A O 1
ATOM 1589 N N . ARG A 1 211 ? -19.641 -15.424 55.821 1.00 34.50 211 ARG A N 1
ATOM 1590 C CA . ARG A 1 211 ? -20.909 -14.690 55.578 1.00 34.50 211 ARG A CA 1
ATOM 1591 C C . ARG A 1 211 ? -20.935 -14.025 54.195 1.00 34.50 211 ARG A C 1
ATOM 1593 O O . ARG A 1 211 ? -20.448 -12.924 53.993 1.00 34.50 211 ARG A O 1
ATOM 1600 N N . THR A 1 212 ? -21.581 -14.712 53.260 1.00 32.19 212 THR A N 1
ATOM 1601 C CA . THR A 1 212 ? -22.197 -14.160 52.051 1.00 32.19 212 THR A CA 1
ATOM 1602 C C . THR A 1 212 ? -23.641 -13.782 52.373 1.00 32.19 212 THR A C 1
ATOM 1604 O O . THR A 1 212 ? -24.436 -14.660 52.711 1.00 32.19 212 THR A O 1
ATOM 1607 N N . THR A 1 213 ? -23.991 -12.502 52.251 1.00 32.78 213 THR A N 1
ATOM 1608 C CA . THR A 1 213 ? -25.383 -12.027 52.197 1.00 32.78 213 THR A CA 1
ATOM 1609 C C . THR A 1 213 ? -25.466 -10.773 51.333 1.00 32.78 213 THR A C 1
ATOM 1611 O O . THR A 1 213 ? -25.169 -9.688 51.820 1.00 32.78 213 THR A O 1
ATOM 1614 N N . THR A 1 214 ? -25.939 -10.907 50.096 1.00 33.94 214 THR A N 1
ATOM 1615 C CA . THR A 1 214 ? -26.655 -9.841 49.379 1.00 33.94 214 THR A CA 1
ATOM 1616 C C . THR A 1 214 ? -27.668 -10.483 48.434 1.00 33.94 214 THR A C 1
ATOM 1618 O O . THR A 1 214 ? -27.372 -10.855 47.305 1.00 33.94 214 THR A O 1
ATOM 1621 N N . ALA A 1 215 ? -28.897 -10.621 48.927 1.00 31.06 215 ALA A N 1
ATOM 1622 C CA . ALA A 1 215 ? -30.083 -10.758 48.098 1.00 31.06 215 ALA A CA 1
ATOM 1623 C C . ALA A 1 215 ? -30.722 -9.367 47.973 1.00 31.06 215 ALA A C 1
ATOM 1625 O O . ALA A 1 215 ? -31.061 -8.756 48.986 1.00 31.06 215 ALA A O 1
ATOM 1626 N N . LYS A 1 216 ? -30.889 -8.872 46.743 1.00 32.72 216 LYS A N 1
ATOM 1627 C CA . LYS A 1 216 ? -31.841 -7.803 46.403 1.00 32.72 216 LYS A CA 1
ATOM 1628 C C . LYS A 1 216 ? -32.425 -8.055 45.008 1.00 32.72 216 LYS A C 1
ATOM 1630 O O . LYS A 1 216 ? -31.800 -7.771 43.995 1.00 32.72 216 LYS A O 1
ATOM 1635 N N . LYS A 1 217 ? -33.654 -8.567 44.992 1.00 36.88 217 LYS A N 1
ATOM 1636 C CA . LYS A 1 217 ? -34.733 -8.276 44.030 1.00 36.88 217 LYS A CA 1
ATOM 1637 C C . LYS A 1 217 ? -36.043 -8.566 44.783 1.00 36.88 217 LYS A C 1
ATOM 1639 O O . LYS A 1 217 ? -36.015 -9.466 45.625 1.00 36.88 217 LYS A O 1
ATOM 1644 N N . PRO A 1 218 ? -37.146 -7.830 44.559 1.00 44.56 218 PRO A N 1
ATOM 1645 C CA . PRO A 1 218 ? -38.003 -8.113 43.393 1.00 44.56 218 PRO A CA 1
ATOM 1646 C C . PRO A 1 218 ? -38.689 -6.838 42.801 1.00 44.56 218 PRO A C 1
ATOM 1648 O O . PRO A 1 218 ? -38.741 -5.812 43.463 1.00 44.56 218 PRO A O 1
ATOM 1651 N N . THR A 1 219 ? -38.990 -6.811 41.485 1.00 31.67 219 THR A N 1
ATOM 1652 C CA . THR A 1 219 ? -40.354 -6.650 40.870 1.00 31.67 219 THR A CA 1
ATOM 1653 C C . THR A 1 219 ? -40.945 -5.219 40.937 1.00 31.67 219 THR A C 1
ATOM 1655 O O . THR A 1 219 ? -40.811 -4.563 41.950 1.00 31.67 219 THR A O 1
ATOM 1658 N N . THR A 1 220 ? -41.616 -4.618 39.941 1.00 30.77 220 THR A N 1
ATOM 1659 C CA . THR A 1 220 ? -42.530 -5.142 38.905 1.00 30.77 220 THR A CA 1
ATOM 1660 C C . THR A 1 220 ? -42.952 -4.018 37.930 1.00 30.77 220 THR A C 1
ATOM 1662 O O . THR A 1 220 ? -43.152 -2.893 38.365 1.00 30.77 220 THR A O 1
ATOM 1665 N N . ALA A 1 221 ? -43.236 -4.416 36.681 1.00 30.31 221 ALA A N 1
ATOM 1666 C CA . ALA A 1 221 ? -44.411 -4.059 35.862 1.00 30.31 221 ALA A CA 1
ATOM 1667 C C . ALA A 1 221 ? -44.549 -2.720 35.094 1.00 30.31 221 ALA A C 1
ATOM 1669 O O . ALA A 1 221 ? -44.236 -1.641 35.577 1.00 30.31 221 ALA A O 1
ATOM 1670 N N . ALA A 1 222 ? -45.234 -2.895 33.946 1.00 33.53 222 ALA A N 1
ATOM 1671 C CA . ALA A 1 222 ? -45.978 -1.955 33.094 1.00 33.53 222 ALA A CA 1
ATOM 1672 C C . ALA A 1 222 ? -45.180 -1.214 31.997 1.00 33.53 222 ALA A C 1
ATOM 1674 O O . ALA A 1 222 ? -44.090 -0.737 32.247 1.00 33.53 222 ALA A O 1
ATOM 1675 N N . THR A 1 223 ? -45.640 -1.021 30.753 1.00 32.12 223 THR A N 1
ATOM 1676 C CA . THR A 1 223 ? -46.841 -1.448 30.011 1.00 32.12 223 THR A CA 1
ATOM 1677 C C . THR A 1 223 ? -46.663 -1.036 28.532 1.00 32.12 223 THR A C 1
ATOM 1679 O O . THR A 1 223 ? -46.204 0.058 28.248 1.00 32.12 223 THR A O 1
ATOM 1682 N N . LYS A 1 224 ? -47.051 -1.942 27.622 1.00 31.92 224 LYS A N 1
ATOM 1683 C CA . LYS A 1 224 ? -47.694 -1.798 26.290 1.00 31.92 224 LYS A CA 1
ATOM 1684 C C . LYS A 1 224 ? -47.491 -0.549 25.387 1.00 31.92 224 LYS A C 1
ATOM 1686 O O . LYS A 1 224 ? -47.813 0.564 25.760 1.00 31.92 224 LYS A O 1
ATOM 1691 N N . ARG A 1 225 ? -47.304 -0.885 24.094 1.00 30.44 225 ARG A N 1
ATOM 1692 C CA . ARG A 1 225 ? -48.009 -0.420 22.861 1.00 30.44 225 ARG A CA 1
ATOM 1693 C C . ARG A 1 225 ? -48.067 1.085 22.533 1.00 30.44 225 ARG A C 1
ATOM 1695 O O . ARG A 1 225 ? -48.833 1.825 23.128 1.00 30.44 225 ARG A O 1
ATOM 1702 N N . SER A 1 226 ? -47.529 1.421 21.361 1.00 39.81 226 SER A N 1
ATOM 1703 C CA . SER A 1 226 ? -48.278 1.940 20.191 1.00 39.81 226 SER A CA 1
ATOM 1704 C C . SER A 1 226 ? -47.425 1.615 18.943 1.00 39.81 226 SER A C 1
ATOM 1706 O O . SER A 1 226 ? -46.208 1.673 19.038 1.00 39.81 226 SER A O 1
ATOM 1708 N N . THR A 1 227 ? -47.845 0.986 17.838 1.00 32.12 227 THR A N 1
ATOM 1709 C CA . THR A 1 227 ? -48.969 1.112 16.885 1.00 32.12 227 THR A CA 1
ATOM 1710 C C . THR A 1 227 ? -49.053 2.428 16.120 1.00 32.12 227 THR A C 1
ATOM 1712 O O . THR A 1 227 ? -49.233 3.473 16.727 1.00 32.12 227 THR A O 1
ATOM 1715 N N . ALA A 1 228 ? -49.146 2.255 14.793 1.00 35.97 228 ALA A N 1
ATOM 1716 C CA . ALA A 1 228 ? -49.671 3.151 13.758 1.00 35.97 228 ALA A CA 1
ATOM 1717 C C . ALA A 1 228 ? -48.689 4.224 13.243 1.00 35.97 228 ALA A C 1
ATOM 1719 O O . ALA A 1 228 ? -48.213 5.044 14.005 1.00 35.97 228 ALA A O 1
ATOM 1720 N N . ALA A 1 229 ? -48.212 4.197 11.994 1.00 34.66 229 ALA A N 1
ATOM 1721 C CA . ALA A 1 229 ? -48.858 4.122 10.677 1.00 34.66 229 ALA A CA 1
ATOM 1722 C C . ALA A 1 229 ? -49.043 5.501 10.019 1.00 34.66 229 ALA A C 1
ATOM 1724 O O . ALA A 1 229 ? -49.612 6.411 10.607 1.00 34.66 229 ALA A O 1
ATOM 1725 N N . LYS A 1 230 ? -48.745 5.491 8.710 1.00 35.66 230 LYS A N 1
ATOM 1726 C CA . LYS A 1 230 ? -49.573 6.032 7.616 1.00 35.66 230 LYS A CA 1
ATOM 1727 C C . LYS A 1 230 ? -49.171 7.393 7.025 1.00 35.66 230 LYS A C 1
ATOM 1729 O O . LYS A 1 230 ? -49.473 8.417 7.610 1.00 35.66 230 LYS A O 1
ATOM 1734 N N . LYS A 1 231 ? -48.723 7.289 5.756 1.00 35.47 231 LYS A N 1
ATOM 1735 C CA . LYS A 1 231 ? -49.020 8.123 4.558 1.00 35.47 231 LYS A CA 1
ATOM 1736 C C . LYS A 1 231 ? -48.650 9.617 4.660 1.00 35.47 231 LYS A C 1
ATOM 1738 O O . LYS A 1 231 ? -48.593 10.185 5.728 1.00 35.47 231 LYS A O 1
ATOM 1743 N N . THR A 1 232 ? -48.357 10.357 3.595 1.00 37.66 232 THR A N 1
ATOM 1744 C CA . THR A 1 232 ? -48.962 10.447 2.251 1.00 37.66 232 THR A CA 1
ATOM 1745 C C . THR A 1 232 ? -48.014 11.374 1.464 1.00 37.66 232 THR A C 1
ATOM 1747 O O . THR A 1 232 ? -47.494 12.323 2.035 1.00 37.66 232 THR A O 1
ATOM 1750 N N . THR A 1 233 ? -47.586 11.041 0.246 1.00 35.38 233 THR A N 1
ATOM 1751 C CA . THR A 1 233 ? -48.184 11.528 -1.016 1.00 35.38 233 THR A CA 1
ATOM 1752 C C . THR A 1 233 ? -48.294 13.053 -1.111 1.00 35.38 233 THR A C 1
ATOM 1754 O O . THR A 1 233 ? -49.034 13.645 -0.335 1.00 35.38 233 THR A O 1
ATOM 1757 N N . THR A 1 234 ? -47.639 13.641 -2.121 1.00 42.19 234 THR A N 1
ATOM 1758 C CA . THR A 1 234 ? -48.133 14.659 -3.090 1.00 42.19 234 THR A CA 1
ATOM 1759 C C . THR A 1 234 ? -46.885 15.184 -3.822 1.00 42.19 234 THR A C 1
ATOM 1761 O O . THR A 1 234 ? -46.027 15.788 -3.200 1.00 42.19 234 THR A O 1
ATOM 1764 N N . THR A 1 235 ? -46.541 14.717 -5.027 1.00 35.88 235 THR A N 1
ATOM 1765 C CA . THR A 1 235 ? -47.097 15.085 -6.347 1.00 35.88 235 THR A CA 1
ATOM 1766 C C . THR A 1 235 ? -46.961 16.577 -6.667 1.00 35.88 235 THR A C 1
ATOM 1768 O O . THR A 1 235 ? -47.252 17.416 -5.828 1.00 35.88 235 THR A O 1
ATOM 1771 N N . ARG A 1 236 ? -46.700 16.846 -7.958 1.00 39.47 236 ARG A N 1
ATOM 1772 C CA . ARG A 1 236 ? -46.929 18.101 -8.701 1.00 39.47 236 ARG A CA 1
ATOM 1773 C C . ARG A 1 236 ? -45.802 19.144 -8.580 1.00 39.47 236 ARG A C 1
ATOM 1775 O O . ARG A 1 236 ? -45.329 19.413 -7.497 1.00 39.47 236 ARG A O 1
ATOM 1782 N N . ARG A 1 237 ? -45.366 19.820 -9.648 1.00 41.53 237 ARG A N 1
ATOM 1783 C CA . ARG A 1 237 ? -45.820 19.912 -11.051 1.00 41.53 237 ARG A CA 1
ATOM 1784 C C . ARG A 1 237 ? -44.854 20.874 -11.774 1.00 41.53 237 ARG A C 1
ATOM 1786 O O . ARG A 1 237 ? -44.455 21.832 -11.135 1.00 41.53 237 ARG A O 1
ATOM 1793 N N . THR A 1 238 ? -44.646 20.667 -13.085 1.00 38.75 238 THR A N 1
ATOM 1794 C CA . THR A 1 238 ? -44.504 21.680 -14.177 1.00 38.75 238 THR A CA 1
ATOM 1795 C C . THR A 1 238 ? -43.459 22.797 -14.036 1.00 38.75 238 THR A C 1
ATOM 1797 O O . THR A 1 238 ? -43.394 23.455 -13.016 1.00 38.75 238 THR A O 1
ATOM 1800 N N . THR A 1 239 ? -42.639 23.122 -15.036 1.00 45.72 239 THR A N 1
ATOM 1801 C CA . THR A 1 239 ? -42.944 23.612 -16.407 1.00 45.72 239 THR A CA 1
ATOM 1802 C C . THR A 1 239 ? -41.633 23.533 -17.222 1.00 45.72 239 THR A C 1
ATOM 1804 O O . THR A 1 239 ? -40.593 23.891 -16.690 1.00 45.72 239 THR A O 1
ATOM 1807 N N . ALA A 1 240 ? -41.523 22.960 -18.425 1.00 41.66 240 ALA A N 1
ATOM 1808 C CA . ALA A 1 240 ? -42.027 23.418 -19.729 1.00 41.66 240 ALA A CA 1
ATOM 1809 C C . ALA A 1 240 ? -41.664 24.874 -20.115 1.00 41.66 240 ALA A C 1
ATOM 1811 O O . ALA A 1 240 ? -42.403 25.782 -19.758 1.00 41.66 240 ALA A O 1
ATOM 1812 N N . ALA A 1 241 ? -40.594 25.059 -20.905 1.00 46.94 241 ALA A N 1
ATOM 1813 C CA . ALA A 1 241 ? -40.421 26.038 -22.007 1.00 46.94 241 ALA A CA 1
ATOM 1814 C C . ALA A 1 241 ? -38.977 25.872 -22.548 1.00 46.94 241 ALA A C 1
ATOM 1816 O O . ALA A 1 241 ? -38.040 25.998 -21.776 1.00 46.94 241 ALA A O 1
ATOM 1817 N N . LYS A 1 242 ? -38.682 25.355 -23.749 1.00 41.81 242 LYS A N 1
ATOM 1818 C CA . LYS A 1 242 ? -39.058 25.690 -25.139 1.00 41.81 242 LYS A CA 1
ATOM 1819 C C . LYS A 1 242 ? -38.223 26.838 -25.738 1.00 41.81 242 LYS A C 1
ATOM 1821 O O . LYS A 1 242 ? -38.322 27.963 -25.269 1.00 41.81 242 LYS A O 1
ATOM 1826 N N . LYS A 1 243 ? -37.613 26.505 -26.895 1.00 42.12 243 LYS A N 1
ATOM 1827 C CA . LYS A 1 243 ? -37.021 27.342 -27.969 1.00 42.12 243 LYS A CA 1
ATOM 1828 C C . LYS A 1 243 ? -35.676 28.009 -27.639 1.00 42.12 243 LYS A C 1
ATOM 1830 O O . LYS A 1 243 ? -35.465 28.397 -26.509 1.00 42.12 243 LYS A O 1
ATOM 1835 N N . SER A 1 244 ? -34.760 28.281 -28.567 1.00 40.94 244 SER A N 1
ATOM 1836 C CA . SER A 1 244 ? -34.526 27.998 -30.000 1.00 40.94 244 SER A CA 1
ATOM 1837 C C . SER A 1 244 ? -33.490 29.041 -30.427 1.00 40.94 244 SER A C 1
ATOM 1839 O O . SER A 1 244 ? -33.647 30.189 -30.027 1.00 40.94 244 SER A O 1
ATOM 1841 N N . THR A 1 245 ? -32.550 28.658 -31.298 1.00 46.66 245 THR A N 1
ATOM 1842 C CA . THR A 1 245 ? -31.805 29.524 -32.244 1.00 46.66 245 THR A CA 1
ATOM 1843 C C . THR A 1 245 ? -31.067 30.744 -31.681 1.00 46.66 245 THR A C 1
ATOM 1845 O O . THR A 1 245 ? -31.684 31.768 -31.398 1.00 46.66 245 THR A O 1
ATOM 1848 N N . ASN A 1 246 ? -29.735 30.699 -31.709 1.00 49.72 246 ASN A N 1
ATOM 1849 C CA . ASN A 1 246 ? -28.969 31.230 -32.844 1.00 49.72 246 ASN A CA 1
ATOM 1850 C C . ASN A 1 246 ? -27.622 30.503 -32.942 1.00 49.72 246 ASN A C 1
ATOM 1852 O O . ASN A 1 246 ? -27.124 30.102 -31.867 1.00 49.72 246 ASN A O 1
#